Protein AF-A0A8S3F546-F1 (afdb_monomer_lite)

InterPro domains:
  IPR007720 Phosphatidylinositol N-acetylglucosaminyltransferase subunit Q/GPI1 [PF05024] (7-234)
  IPR007720 Phosphatidylinositol N-acetylglucosaminyltransferase subunit Q/GPI1 [PTHR21329] (8-235)

pLDDT: mean 90.0, std 9.32, range [35.59, 97.94]

Radius of gyration: 27.43 Å; chains: 1; bounding box: 65×47×76 Å

Foldseek 3Di:
DLQLVQLQVLQLVQLLVVLVVCVVPVVVLVVVLVVLLVVLVVVLVVVLVVLVCLQCANVNNPADNVVSVVVSVVLNVLSVVLNVVSNCCSVPPSNVLSVVLSVQSNSGDLSSLVSVLVVLCVNCVSLVVLLVVLVVVLVVLVVLLVQLVCVLVQWDQDVVPVRDTDRHDDDPVRNVVSVVVNVVSVRNNVSSVVSNVVSVVVVVVSVVVSVVSNVVSVVSSNPSVVVVVCVVVVPCPVVDD

Organism: NCBI:txid392030

Structure (mmCIF, N/CA/C/O backbone):
data_AF-A0A8S3F546-F1
#
_entry.id   AF-A0A8S3F546-F1
#
loop_
_atom_site.group_PDB
_atom_site.id
_atom_site.type_symbol
_atom_site.label_atom_id
_atom_site.label_alt_id
_atom_site.label_comp_id
_atom_site.label_asym_id
_atom_site.label_entity_id
_atom_site.label_seq_id
_atom_site.pdbx_PDB_ins_code
_atom_site.Cartn_x
_atom_site.Cartn_y
_atom_site.Cartn_z
_atom_site.occupancy
_atom_site.B_iso_or_equiv
_atom_site.auth_seq_id
_atom_site.auth_comp_id
_atom_site.auth_asym_id
_atom_site.auth_atom_id
_atom_site.pdbx_PDB_model_num
ATOM 1 N N . ARG A 1 1 ? -33.419 -18.331 11.789 1.00 55.59 1 ARG A N 1
ATOM 2 C CA . ARG A 1 1 ? -33.771 -16.959 12.251 1.00 55.59 1 ARG A CA 1
ATOM 3 C C . ARG A 1 1 ? -33.176 -16.649 13.629 1.00 55.59 1 ARG A C 1
ATOM 5 O O . ARG A 1 1 ? -32.585 -15.590 13.766 1.00 55.59 1 ARG A O 1
ATOM 12 N N . HIS A 1 2 ? -33.253 -17.567 14.602 1.00 56.66 2 HIS A N 1
ATOM 13 C CA . HIS A 1 2 ? -32.677 -17.385 15.947 1.00 56.66 2 HIS A CA 1
ATOM 14 C C . HIS A 1 2 ? -31.137 -17.311 15.981 1.00 56.66 2 HIS A C 1
ATOM 16 O O . HIS A 1 2 ? -30.604 -16.445 16.666 1.00 56.66 2 HIS A O 1
ATOM 22 N N . ALA A 1 3 ? -30.430 -18.107 15.166 1.00 59.81 3 ALA A N 1
ATOM 23 C CA . ALA A 1 3 ? -28.964 -18.040 15.057 1.00 59.81 3 ALA A CA 1
ATOM 24 C C . ALA A 1 3 ? -28.458 -16.633 14.660 1.00 59.81 3 ALA A C 1
ATOM 26 O O . ALA A 1 3 ? -27.603 -16.070 15.336 1.00 59.81 3 ALA A O 1
ATOM 27 N N . ASN A 1 4 ? -29.078 -15.998 13.653 1.00 72.00 4 ASN A N 1
ATOM 28 C CA . ASN A 1 4 ? -28.719 -14.638 13.212 1.00 72.00 4 ASN A CA 1
ATOM 29 C C . ASN A 1 4 ? -28.913 -13.567 14.298 1.00 72.00 4 ASN A C 1
ATOM 31 O O . ASN A 1 4 ? -28.156 -12.602 14.346 1.00 72.00 4 ASN A O 1
ATOM 35 N N . ILE A 1 5 ? -29.913 -13.732 15.171 1.00 75.88 5 ILE A N 1
ATOM 36 C CA . ILE A 1 5 ? -30.155 -12.814 16.295 1.00 75.88 5 ILE A CA 1
ATOM 37 C C . ILE A 1 5 ? -29.067 -12.996 17.360 1.00 75.88 5 ILE A C 1
ATOM 39 O O . ILE A 1 5 ? -28.572 -12.015 17.908 1.00 75.88 5 ILE A O 1
ATOM 43 N N . GLY A 1 6 ? -28.649 -14.240 17.602 1.00 78.19 6 GLY A N 1
ATOM 44 C CA . GLY A 1 6 ? -27.568 -14.574 18.524 1.00 78.19 6 GLY A CA 1
ATOM 45 C C . GLY A 1 6 ? -26.239 -13.902 18.184 1.00 78.19 6 GLY A C 1
ATOM 46 O O . GLY A 1 6 ? -25.632 -13.268 19.048 1.00 78.19 6 GLY A O 1
ATOM 47 N N . TYR A 1 7 ? -25.816 -13.981 16.919 1.00 82.50 7 TYR A N 1
ATOM 48 C CA . TYR A 1 7 ? -24.582 -13.336 16.454 1.00 82.50 7 TYR A CA 1
ATOM 49 C C . TYR A 1 7 ? -24.648 -11.809 16.560 1.00 82.50 7 TYR A C 1
ATOM 51 O O . TYR A 1 7 ? -23.682 -11.173 16.980 1.00 82.50 7 TYR A O 1
ATOM 59 N N . LEU A 1 8 ? -25.800 -11.215 16.227 1.00 84.12 8 LEU A N 1
ATOM 60 C CA . LEU A 1 8 ? -26.000 -9.771 16.338 1.00 84.12 8 LEU A CA 1
ATOM 61 C C . LEU A 1 8 ? -25.895 -9.302 17.797 1.00 84.12 8 LEU A C 1
ATOM 63 O O . LEU A 1 8 ? -25.206 -8.322 18.072 1.00 84.12 8 LEU A O 1
ATOM 67 N N . LEU A 1 9 ? -26.525 -10.022 18.730 1.00 84.62 9 LEU A N 1
ATOM 68 C CA . LEU A 1 9 ? -26.445 -9.719 20.160 1.00 84.62 9 LEU A CA 1
ATOM 69 C C . LEU A 1 9 ? -25.008 -9.823 20.675 1.00 84.62 9 LEU A C 1
ATOM 71 O O . LEU A 1 9 ? -24.543 -8.910 21.349 1.00 84.62 9 LEU A O 1
ATOM 75 N N . ALA A 1 10 ? -24.282 -10.885 20.319 1.00 86.44 10 ALA A N 1
ATOM 76 C CA . ALA A 1 10 ? -22.879 -11.030 20.696 1.00 86.44 10 ALA A CA 1
ATOM 77 C C . ALA A 1 10 ? -22.006 -9.886 20.154 1.00 86.44 10 ALA A C 1
ATOM 79 O O . ALA A 1 10 ? -21.218 -9.303 20.898 1.00 86.44 10 ALA A O 1
ATOM 80 N N . ASN A 1 11 ? -22.183 -9.520 18.882 1.00 90.56 11 ASN A N 1
ATOM 81 C CA . ASN A 1 11 ? -21.456 -8.426 18.239 1.00 90.56 11 ASN A CA 1
ATOM 82 C C . ASN A 1 11 ? -21.688 -7.075 18.945 1.00 90.56 11 ASN A C 1
ATOM 84 O O . ASN A 1 11 ? -20.741 -6.309 19.133 1.00 90.56 11 ASN A O 1
ATOM 88 N N . ILE A 1 12 ? -22.928 -6.800 19.364 1.00 91.88 12 ILE A N 1
ATOM 89 C CA . ILE A 1 12 ? -23.292 -5.586 20.110 1.00 91.88 12 ILE A CA 1
ATOM 90 C C . ILE A 1 12 ? -22.745 -5.635 21.542 1.00 91.88 12 ILE A C 1
ATOM 92 O O . ILE A 1 12 ? -22.182 -4.648 22.003 1.00 91.88 12 ILE A O 1
ATOM 96 N N . LEU A 1 13 ? -22.845 -6.771 22.241 1.00 90.88 13 LEU A N 1
ATOM 97 C CA . LEU A 1 13 ? -22.337 -6.920 23.612 1.00 90.88 13 LEU A CA 1
ATOM 98 C C . LEU A 1 13 ? -20.816 -6.733 23.687 1.00 90.88 13 LEU A C 1
ATOM 100 O O . LEU A 1 13 ? -20.328 -5.967 24.517 1.00 90.88 13 LEU A O 1
ATOM 104 N N . ILE A 1 14 ? -20.064 -7.388 22.794 1.00 91.75 14 ILE A N 1
ATOM 105 C CA . ILE A 1 14 ? -18.606 -7.213 22.685 1.00 91.75 14 ILE A CA 1
ATOM 106 C C . ILE A 1 14 ? -18.279 -5.761 22.317 1.00 91.75 14 ILE A C 1
ATOM 108 O O . ILE A 1 14 ? -17.356 -5.167 22.876 1.00 91.75 14 ILE A O 1
ATOM 112 N N . GLY A 1 15 ? -19.061 -5.175 21.410 1.00 94.31 15 GLY A N 1
ATOM 113 C CA . GLY A 1 15 ? -18.949 -3.773 21.031 1.00 94.31 15 GLY A CA 1
ATOM 114 C C . GLY A 1 15 ? -19.125 -2.815 22.214 1.00 94.31 15 GLY A C 1
ATOM 115 O O . GLY A 1 15 ? -18.287 -1.940 22.426 1.00 94.31 15 GLY A O 1
ATOM 116 N N . PHE A 1 16 ? -20.146 -3.023 23.046 1.00 95.12 16 PHE A N 1
ATOM 117 C CA . PHE A 1 16 ? -20.397 -2.222 24.245 1.00 95.12 16 PHE A CA 1
ATOM 118 C C . PHE A 1 16 ? -19.262 -2.349 25.270 1.00 95.12 16 PHE A C 1
ATOM 120 O O . PHE A 1 16 ? -18.797 -1.341 25.802 1.00 95.12 16 PHE A O 1
ATOM 127 N N . LEU A 1 17 ? -18.756 -3.568 25.501 1.00 94.31 17 LEU A N 1
ATOM 128 C CA . LEU A 1 17 ? -17.585 -3.796 26.356 1.00 94.31 17 LEU A CA 1
ATOM 129 C C . LEU A 1 17 ? -16.348 -3.049 25.832 1.00 94.31 17 LEU A C 1
ATOM 131 O O . LEU A 1 17 ? -15.666 -2.374 26.601 1.00 94.31 17 LEU A O 1
ATOM 135 N N . CYS A 1 18 ? -16.079 -3.121 24.526 1.00 94.50 18 CYS A N 1
ATOM 136 C CA . CYS A 1 18 ? -14.978 -2.395 23.892 1.00 94.50 18 CYS A CA 1
ATOM 137 C C . CYS A 1 18 ? -15.149 -0.875 24.036 1.00 94.50 18 CYS A C 1
ATOM 139 O O . CYS A 1 18 ? -14.218 -0.177 24.431 1.00 94.50 18 CYS A O 1
ATOM 141 N N . SER A 1 19 ? -16.358 -0.372 23.800 1.00 95.25 19 SER A N 1
ATOM 142 C CA . SER A 1 19 ? -16.707 1.039 23.958 1.00 95.25 19 SER A CA 1
ATOM 143 C C . SER A 1 19 ? -16.484 1.539 25.391 1.00 95.25 19 SER A C 1
ATOM 145 O O . SER A 1 19 ? -15.864 2.581 25.601 1.00 95.25 19 SER A O 1
ATOM 147 N N . PHE A 1 20 ? -16.888 0.755 26.396 1.00 94.38 20 PHE A N 1
ATOM 148 C CA . PHE A 1 20 ? -16.639 1.060 27.806 1.00 94.38 20 PHE A CA 1
ATOM 149 C C . PHE A 1 20 ? -15.138 1.144 28.130 1.00 94.38 20 PHE A C 1
ATOM 151 O O . PHE A 1 20 ? -14.702 2.048 28.846 1.00 94.38 20 PHE A O 1
ATOM 158 N N . ILE A 1 21 ? -14.327 0.241 27.566 1.00 93.69 21 ILE A N 1
ATOM 159 C CA . ILE A 1 21 ? -12.865 0.274 27.714 1.00 93.69 21 ILE A CA 1
ATOM 160 C C . ILE A 1 21 ? -12.275 1.534 27.067 1.00 93.69 21 ILE A C 1
ATOM 162 O O . ILE A 1 21 ? -11.424 2.179 27.682 1.00 93.69 21 ILE A O 1
ATOM 166 N N . LEU A 1 22 ? -12.726 1.905 25.863 1.00 93.56 22 LEU A N 1
ATOM 167 C CA . LEU A 1 22 ? -12.266 3.114 25.169 1.00 93.56 22 LEU A CA 1
ATOM 168 C C . LEU A 1 22 ? -12.639 4.391 25.935 1.00 93.56 22 LEU A C 1
ATOM 170 O O . LEU A 1 22 ? -11.818 5.300 26.040 1.00 93.56 22 LEU A O 1
ATOM 174 N N . TYR A 1 23 ? -13.844 4.441 26.512 1.00 92.50 23 TYR A N 1
ATOM 175 C CA . TYR A 1 23 ? -14.306 5.566 27.329 1.00 92.50 23 TYR A CA 1
ATOM 176 C C . TYR A 1 23 ? -13.476 5.738 28.599 1.00 92.50 23 TYR A C 1
ATOM 178 O O . TYR A 1 23 ? -13.074 6.850 28.933 1.00 92.50 23 TYR A O 1
ATOM 186 N N . ARG A 1 24 ? -13.178 4.633 29.294 1.00 93.81 24 ARG A N 1
ATOM 187 C CA . ARG A 1 24 ? -12.366 4.667 30.517 1.00 93.81 24 ARG A CA 1
ATOM 188 C C . ARG A 1 24 ? -10.934 5.136 30.252 1.00 93.81 24 ARG A C 1
ATOM 190 O O . ARG A 1 24 ? -10.321 5.722 31.135 1.00 93.81 24 ARG A O 1
ATOM 197 N N . ASN A 1 25 ? -10.416 4.881 29.054 1.00 92.31 25 ASN A N 1
ATOM 198 C CA . ASN A 1 25 ? -9.071 5.267 28.640 1.00 92.31 25 ASN A CA 1
ATOM 199 C C . ASN A 1 25 ? -9.132 6.365 27.573 1.00 92.31 25 ASN A C 1
ATOM 201 O O . ASN A 1 25 ? -8.584 6.204 26.485 1.00 92.31 25 ASN A O 1
ATOM 205 N N . PHE A 1 26 ? -9.832 7.468 27.851 1.00 86.19 26 PHE A N 1
ATOM 206 C CA . PHE A 1 26 ? -10.031 8.516 26.849 1.00 86.19 26 PHE A CA 1
ATOM 207 C C . PHE A 1 26 ? -8.710 9.088 26.317 1.00 86.19 26 PHE A C 1
ATOM 209 O O . PHE A 1 26 ? -8.628 9.366 25.131 1.00 86.19 26 PHE A O 1
ATOM 216 N N . ASP A 1 27 ? -7.656 9.169 27.132 1.00 90.38 27 ASP A N 1
ATOM 217 C CA . ASP A 1 27 ? -6.348 9.703 26.719 1.00 90.38 27 ASP A CA 1
ATOM 218 C C . ASP A 1 27 ? -5.511 8.732 25.861 1.00 90.38 27 ASP A C 1
ATOM 220 O O . ASP A 1 27 ? -4.445 9.094 25.359 1.00 90.38 27 ASP A O 1
ATOM 224 N N . LEU A 1 28 ? -5.998 7.505 25.624 1.00 92.00 28 LEU A N 1
ATOM 225 C CA . LEU A 1 28 ? -5.290 6.481 24.847 1.00 92.00 28 LEU A CA 1
ATOM 226 C C . LEU A 1 28 ? -5.008 6.920 23.402 1.00 92.00 28 LEU A C 1
ATOM 228 O O . LEU A 1 28 ? -4.033 6.458 22.810 1.00 92.00 28 LEU A O 1
ATOM 232 N N . TYR A 1 29 ? -5.806 7.833 22.831 1.00 92.75 29 TYR A N 1
ATOM 233 C CA . TYR A 1 29 ? -5.554 8.332 21.475 1.00 92.75 29 TYR A CA 1
ATOM 234 C C . TYR A 1 29 ? -4.187 9.018 21.352 1.00 92.75 29 TYR A C 1
ATOM 236 O O . TYR A 1 29 ? -3.584 8.922 20.293 1.00 92.75 29 TYR A O 1
ATOM 244 N N . GLN A 1 30 ? -3.672 9.666 22.406 1.00 93.88 30 GLN A N 1
ATOM 245 C CA . GLN A 1 30 ? -2.355 10.316 22.363 1.00 93.88 30 GLN A CA 1
ATOM 246 C C . GLN A 1 30 ? -1.235 9.281 22.258 1.00 93.88 30 GLN A C 1
ATOM 248 O O . GLN A 1 30 ? -0.331 9.422 21.437 1.00 93.88 30 GLN A O 1
ATOM 253 N N . LEU A 1 31 ? -1.336 8.206 23.048 1.00 94.25 31 LEU A N 1
ATOM 254 C CA . LEU A 1 31 ? -0.408 7.079 22.986 1.00 94.25 31 LEU A CA 1
ATOM 255 C C . LEU A 1 31 ? -0.451 6.422 21.600 1.00 94.25 31 LEU A C 1
ATOM 257 O O . LEU A 1 31 ? 0.594 6.189 21.003 1.00 94.25 31 LEU A O 1
ATOM 261 N N . ILE A 1 32 ? -1.655 6.172 21.075 1.00 93.31 32 ILE A N 1
ATOM 262 C CA . ILE A 1 32 ? -1.851 5.580 19.746 1.00 93.31 32 ILE A CA 1
ATOM 263 C C . ILE A 1 32 ? -1.271 6.485 18.656 1.00 93.31 32 ILE A C 1
ATOM 265 O O . ILE A 1 32 ? -0.577 5.986 17.777 1.00 93.31 32 ILE A O 1
ATOM 269 N N . SER A 1 33 ? -1.515 7.797 18.703 1.00 94.88 33 SER A N 1
ATOM 270 C CA . SER A 1 33 ? -0.943 8.742 17.739 1.00 94.88 33 SER A CA 1
ATOM 271 C C . SER A 1 33 ? 0.583 8.696 17.745 1.00 94.88 33 SER A C 1
ATOM 273 O O . SER A 1 33 ? 1.185 8.574 16.682 1.00 94.88 33 SER A O 1
ATOM 275 N N . ASN A 1 34 ? 1.205 8.738 18.926 1.00 94.94 34 ASN A N 1
ATOM 276 C CA . ASN A 1 34 ? 2.662 8.682 19.054 1.00 94.94 34 ASN A CA 1
ATOM 277 C C . ASN A 1 34 ? 3.224 7.355 18.537 1.00 94.94 34 ASN A C 1
ATOM 279 O O . ASN A 1 34 ? 4.206 7.351 17.799 1.00 94.94 34 ASN A O 1
ATOM 283 N N . GLU A 1 35 ? 2.575 6.239 18.868 1.00 95.38 35 GLU A N 1
ATOM 284 C CA . GLU A 1 35 ? 2.986 4.923 18.384 1.00 95.38 35 GLU A CA 1
ATOM 285 C C . GLU A 1 35 ? 2.872 4.833 16.859 1.00 95.38 35 GLU A C 1
ATOM 287 O O . GLU A 1 35 ? 3.800 4.375 16.200 1.00 95.38 35 GLU A O 1
ATOM 292 N N . ILE A 1 36 ? 1.780 5.331 16.265 1.00 95.12 36 ILE A N 1
ATOM 293 C CA . ILE A 1 36 ? 1.637 5.367 14.805 1.00 95.12 36 ILE A CA 1
ATOM 294 C C . ILE A 1 36 ? 2.764 6.198 14.184 1.00 95.12 36 ILE A C 1
ATOM 296 O O . ILE A 1 36 ? 3.372 5.731 13.226 1.00 95.12 36 ILE A O 1
ATOM 300 N N . LEU A 1 37 ? 3.086 7.378 14.726 1.00 95.00 37 LEU A N 1
ATOM 301 C CA . LEU A 1 37 ? 4.184 8.205 14.211 1.00 95.00 37 LEU A CA 1
ATOM 302 C C . LEU A 1 37 ? 5.518 7.447 14.241 1.00 95.00 37 LEU A C 1
ATOM 304 O O . LEU A 1 37 ? 6.156 7.310 13.196 1.00 95.00 37 LEU A O 1
ATOM 308 N N . ILE A 1 38 ? 5.877 6.849 15.380 1.00 95.75 38 ILE A N 1
ATOM 309 C CA . ILE A 1 38 ? 7.107 6.053 15.531 1.00 95.75 38 ILE A CA 1
ATOM 310 C C . ILE A 1 38 ? 7.143 4.903 14.516 1.00 95.75 38 ILE A C 1
ATOM 312 O O . ILE A 1 38 ? 8.140 4.700 13.820 1.00 95.75 38 ILE A O 1
ATOM 316 N N . GLN A 1 39 ? 6.045 4.157 14.372 1.00 93.81 39 GLN A N 1
ATOM 317 C CA . GLN A 1 39 ? 5.978 3.055 13.412 1.00 93.81 39 GLN A CA 1
ATOM 318 C C . GLN A 1 39 ? 6.083 3.541 11.963 1.00 93.81 39 GLN A C 1
ATOM 320 O O . GLN A 1 39 ? 6.680 2.866 11.123 1.00 93.81 39 GLN A O 1
ATOM 325 N N . THR A 1 40 ? 5.550 4.722 11.650 1.00 92.62 40 THR A N 1
ATOM 326 C CA . THR A 1 40 ? 5.652 5.299 10.305 1.00 92.62 40 THR A CA 1
ATOM 327 C C . THR A 1 40 ? 7.058 5.801 9.981 1.00 92.62 40 THR A C 1
ATOM 329 O O . THR A 1 40 ? 7.509 5.642 8.843 1.00 92.62 40 THR A O 1
ATOM 332 N N . GLU A 1 41 ? 7.794 6.319 10.964 1.00 93.88 41 GLU A N 1
ATOM 333 C CA . GLU A 1 41 ? 9.214 6.661 10.827 1.00 93.88 41 GLU A CA 1
ATOM 334 C C . GLU A 1 41 ? 10.071 5.404 10.630 1.00 93.88 41 GLU A C 1
ATOM 336 O O . GLU A 1 41 ? 10.899 5.344 9.714 1.00 93.88 41 GLU A O 1
ATOM 341 N N . ASN A 1 42 ? 9.817 4.354 11.414 1.00 95.19 42 ASN A N 1
ATOM 342 C CA . ASN A 1 42 ? 10.485 3.058 11.272 1.00 95.19 42 ASN A CA 1
ATOM 343 C C . ASN A 1 42 ? 10.222 2.433 9.894 1.00 95.19 42 ASN A C 1
ATOM 345 O O . ASN A 1 42 ? 11.143 1.974 9.221 1.00 95.19 42 ASN A O 1
ATOM 349 N N . LEU A 1 43 ? 8.973 2.461 9.424 1.00 93.31 43 LEU A N 1
ATOM 350 C CA . LEU A 1 43 ? 8.627 1.994 8.082 1.00 93.31 43 LEU A CA 1
ATOM 351 C C . LEU A 1 43 ? 9.343 2.822 7.007 1.00 93.31 43 LEU A C 1
ATOM 353 O O . LEU A 1 43 ? 9.890 2.272 6.054 1.00 93.31 43 LEU A O 1
ATOM 357 N N . THR A 1 44 ? 9.373 4.144 7.169 1.00 94.56 44 THR A N 1
ATOM 358 C CA . THR A 1 44 ? 10.031 5.064 6.236 1.00 94.56 44 THR A CA 1
ATOM 359 C C . THR A 1 44 ? 11.529 4.791 6.128 1.00 94.56 44 THR A C 1
ATOM 361 O O . THR A 1 44 ? 12.069 4.730 5.022 1.00 94.56 44 THR A O 1
ATOM 364 N N . THR A 1 45 ? 12.212 4.609 7.257 1.00 96.38 45 THR A N 1
ATOM 365 C CA . THR A 1 45 ? 13.646 4.287 7.290 1.00 96.38 45 THR A CA 1
ATOM 366 C C . THR A 1 45 ? 13.929 2.912 6.687 1.00 96.38 45 THR A C 1
ATOM 368 O O . THR A 1 45 ? 14.863 2.774 5.898 1.00 96.38 45 THR A O 1
ATOM 371 N N . TRP A 1 46 ? 13.079 1.921 6.957 1.00 96.06 46 TRP A N 1
ATOM 372 C CA . TRP A 1 46 ? 13.191 0.589 6.367 1.00 96.06 46 TRP A CA 1
ATOM 373 C C . TRP A 1 46 ? 12.985 0.582 4.844 1.00 96.06 46 TRP A C 1
ATOM 375 O O . TRP A 1 46 ? 13.749 -0.044 4.114 1.00 96.06 46 TRP A O 1
ATOM 385 N N . ILE A 1 47 ? 12.002 1.320 4.318 1.00 95.56 47 ILE A N 1
ATOM 386 C CA . ILE A 1 47 ? 11.817 1.428 2.860 1.00 95.56 47 ILE A CA 1
ATOM 387 C C . ILE A 1 47 ? 13.015 2.141 2.222 1.00 95.56 47 ILE A C 1
ATOM 389 O O . ILE A 1 47 ? 13.462 1.741 1.145 1.00 95.56 47 ILE A O 1
ATOM 393 N N . LYS A 1 48 ? 13.559 3.179 2.873 1.00 96.19 48 LYS A N 1
ATOM 394 C CA . LYS A 1 48 ? 14.758 3.868 2.379 1.00 96.19 48 LYS A CA 1
ATOM 395 C C . LYS A 1 48 ? 15.950 2.918 2.279 1.00 96.19 48 LYS A C 1
ATOM 397 O O . LYS A 1 48 ? 16.572 2.877 1.222 1.00 96.19 48 LYS A O 1
ATOM 402 N N . SER A 1 49 ? 16.201 2.102 3.303 1.00 96.25 49 SER A N 1
ATOM 403 C CA . SER A 1 49 ? 17.311 1.141 3.278 1.00 96.25 49 SER A CA 1
ATOM 404 C C . SER A 1 49 ? 17.136 0.061 2.205 1.00 96.25 49 SER A C 1
ATOM 406 O O . SER A 1 49 ? 18.111 -0.356 1.586 1.00 96.25 49 SER A O 1
ATOM 408 N N . ILE A 1 50 ? 15.899 -0.346 1.899 1.00 95.31 50 ILE A N 1
ATOM 409 C CA . ILE A 1 50 ? 15.613 -1.234 0.761 1.00 95.31 50 ILE A CA 1
ATOM 410 C C . ILE A 1 50 ? 15.962 -0.568 -0.571 1.00 9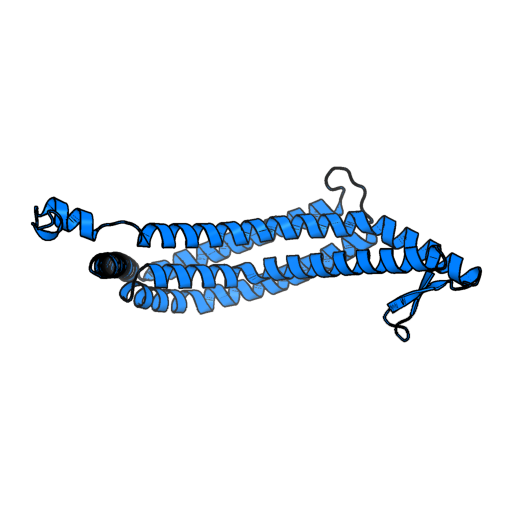5.31 50 ILE A C 1
ATOM 412 O O . ILE A 1 50 ? 16.534 -1.212 -1.450 1.00 95.31 50 ILE A O 1
ATOM 416 N N . ILE A 1 51 ? 15.615 0.707 -0.746 1.00 95.06 51 ILE A N 1
ATOM 417 C CA . ILE A 1 51 ? 15.939 1.450 -1.970 1.00 95.06 51 ILE A CA 1
ATOM 418 C C . ILE A 1 51 ? 17.457 1.613 -2.105 1.00 95.06 51 ILE A C 1
ATOM 420 O O . ILE A 1 51 ? 17.985 1.400 -3.192 1.00 95.06 51 ILE A O 1
ATOM 424 N N . GLU A 1 52 ? 18.166 1.916 -1.019 1.00 94.00 52 GLU A N 1
ATOM 425 C CA . GLU A 1 52 ? 19.635 1.966 -0.993 1.00 94.00 52 GLU A CA 1
ATOM 426 C C . GLU A 1 52 ? 20.250 0.596 -1.320 1.00 94.00 52 GLU A C 1
ATOM 428 O O . GLU A 1 52 ? 21.171 0.495 -2.129 1.00 94.00 52 GLU A O 1
ATOM 433 N N . TRP A 1 53 ? 19.689 -0.491 -0.785 1.00 93.69 53 TRP A N 1
ATOM 434 C CA . TRP A 1 53 ? 20.099 -1.851 -1.138 1.00 93.69 53 TRP A CA 1
ATOM 435 C C . TRP A 1 53 ? 19.903 -2.153 -2.634 1.00 93.69 53 TRP A C 1
ATOM 437 O O . TRP A 1 53 ? 20.770 -2.777 -3.253 1.00 93.69 53 TRP A O 1
ATOM 447 N N . LEU A 1 54 ? 18.814 -1.663 -3.241 1.00 91.69 54 LEU A N 1
ATOM 448 C CA . LEU A 1 54 ? 18.581 -1.755 -4.686 1.00 91.69 54 LEU A CA 1
ATOM 449 C C . LEU A 1 54 ? 19.587 -0.928 -5.506 1.00 91.69 54 LEU A C 1
ATOM 451 O O . LEU A 1 54 ? 19.893 -1.326 -6.628 1.00 91.69 54 LEU A O 1
ATOM 455 N N . MET A 1 55 ? 20.125 0.174 -4.965 1.00 89.69 55 MET A N 1
ATOM 456 C CA . MET A 1 55 ? 21.129 1.018 -5.636 1.00 89.69 55 MET A CA 1
ATOM 457 C C . MET A 1 55 ? 22.465 0.323 -5.879 1.00 89.69 55 MET A C 1
ATOM 459 O O . MET A 1 55 ? 23.092 0.526 -6.920 1.00 89.69 55 MET A O 1
ATOM 463 N N . HIS A 1 56 ? 22.891 -0.525 -4.951 1.00 84.75 56 HIS A N 1
ATOM 464 C CA . HIS A 1 56 ? 24.207 -1.142 -5.015 1.00 84.75 56 HIS A CA 1
ATOM 465 C C . HIS A 1 56 ? 24.226 -2.392 -5.912 1.00 84.75 56 HIS A C 1
ATOM 467 O O . HIS A 1 56 ? 24.465 -2.304 -7.118 1.00 84.75 56 HIS A O 1
ATOM 473 N N . ALA A 1 57 ? 24.008 -3.573 -5.335 1.00 80.25 57 ALA A N 1
ATOM 474 C CA . ALA A 1 57 ? 24.061 -4.850 -6.046 1.00 80.25 57 ALA A CA 1
ATOM 475 C C . ALA A 1 57 ? 23.114 -5.866 -5.384 1.00 80.25 57 ALA A C 1
ATOM 477 O O . ALA A 1 57 ? 23.567 -6.787 -4.692 1.00 80.25 57 ALA A O 1
ATOM 478 N N . PRO A 1 58 ? 21.790 -5.701 -5.543 1.00 80.62 58 PRO A N 1
ATOM 479 C CA . PRO A 1 58 ? 20.827 -6.578 -4.896 1.00 80.62 58 PRO A CA 1
ATOM 480 C C . PRO A 1 58 ? 20.995 -8.015 -5.404 1.00 80.62 58 PRO A C 1
ATOM 482 O O . PRO A 1 58 ? 21.032 -8.261 -6.609 1.00 80.62 58 PRO A O 1
ATOM 485 N N . ALA A 1 59 ? 21.141 -8.967 -4.477 1.00 75.50 59 ALA A N 1
ATOM 486 C CA . ALA A 1 59 ? 21.397 -10.383 -4.773 1.00 75.50 59 ALA A CA 1
ATOM 487 C C . ALA A 1 59 ? 22.603 -10.636 -5.715 1.00 75.50 59 ALA A C 1
ATOM 489 O O . ALA A 1 59 ? 22.628 -11.627 -6.441 1.00 75.50 59 ALA A O 1
ATOM 490 N N . GLY A 1 60 ? 23.595 -9.734 -5.730 1.00 75.94 60 GLY A N 1
ATOM 491 C CA . GLY A 1 60 ? 24.773 -9.829 -6.602 1.00 75.94 60 GLY A CA 1
ATOM 492 C C . GLY A 1 60 ? 24.533 -9.409 -8.058 1.00 75.94 60 GLY A C 1
ATOM 493 O O . GLY A 1 60 ? 25.447 -9.500 -8.878 1.00 75.94 60 GLY A O 1
ATOM 494 N N . LEU A 1 61 ? 23.335 -8.920 -8.400 1.00 76.31 61 LEU A N 1
ATOM 495 C CA . LEU A 1 61 ? 23.028 -8.407 -9.734 1.00 76.31 61 LEU A CA 1
ATOM 496 C C . LEU A 1 61 ? 23.570 -6.984 -9.888 1.00 76.31 61 LEU A C 1
ATOM 498 O O . LEU A 1 61 ? 23.158 -6.065 -9.180 1.00 76.31 61 LEU A O 1
ATOM 502 N N . LYS A 1 62 ? 24.465 -6.778 -10.859 1.00 79.00 62 LYS A N 1
ATOM 503 C CA . LYS A 1 62 ? 24.937 -5.439 -11.228 1.00 79.00 62 LYS A CA 1
ATOM 504 C C . LYS A 1 62 ? 23.865 -4.734 -12.054 1.00 79.00 62 LYS A C 1
ATOM 506 O O . LYS A 1 62 ? 23.763 -4.934 -13.263 1.00 79.00 62 LYS A O 1
ATOM 511 N N . LEU A 1 63 ? 23.053 -3.927 -11.382 1.00 84.25 63 LEU A N 1
ATOM 512 C CA . LEU A 1 63 ? 21.987 -3.161 -12.014 1.00 84.25 63 LEU A CA 1
ATOM 513 C C . LEU A 1 63 ? 22.525 -1.943 -12.778 1.00 84.25 63 LEU A C 1
ATOM 515 O O . LEU A 1 63 ? 23.620 -1.438 -12.512 1.00 84.25 63 LEU A O 1
ATOM 519 N N . ASN A 1 64 ? 21.728 -1.451 -13.729 1.00 90.62 64 ASN A N 1
ATOM 520 C CA . ASN A 1 64 ? 22.031 -0.217 -14.449 1.00 90.62 64 ASN A CA 1
ATOM 521 C C . ASN A 1 64 ? 21.985 0.997 -13.503 1.00 90.62 64 ASN A C 1
ATOM 523 O O . ASN A 1 64 ? 20.906 1.416 -13.091 1.00 90.62 64 ASN A O 1
ATOM 527 N N . GLN A 1 65 ? 23.155 1.562 -13.198 1.00 90.06 65 GLN A N 1
ATOM 528 C CA . GLN A 1 65 ? 23.311 2.628 -12.202 1.00 90.06 65 GLN A CA 1
ATOM 529 C C . GLN A 1 65 ? 22.519 3.908 -12.537 1.00 90.06 65 GLN A C 1
ATOM 531 O O . GLN A 1 65 ? 21.739 4.333 -11.690 1.00 90.06 65 GLN A O 1
ATOM 536 N N . PRO A 1 66 ? 22.575 4.472 -13.767 1.00 92.44 66 PRO A N 1
ATOM 537 C CA . PRO A 1 66 ? 21.810 5.683 -14.085 1.00 92.44 66 PRO A CA 1
ATOM 538 C C . PRO A 1 66 ? 20.300 5.548 -13.853 1.00 92.44 66 PRO A C 1
ATOM 540 O O . PRO A 1 66 ? 19.663 6.462 -13.323 1.00 92.44 66 PRO A O 1
ATOM 543 N N . LEU A 1 67 ? 19.718 4.408 -14.243 1.00 92.31 67 LEU A N 1
ATOM 544 C CA . LEU A 1 67 ? 18.296 4.142 -14.037 1.00 92.31 67 LEU A CA 1
ATOM 545 C C . LEU A 1 67 ? 17.967 3.980 -12.553 1.00 92.31 67 LEU A C 1
ATOM 547 O O . LEU A 1 67 ? 16.962 4.508 -12.082 1.00 92.31 67 LEU A O 1
ATOM 551 N N . VAL A 1 68 ? 18.790 3.230 -11.828 1.00 93.00 68 VAL A N 1
ATOM 552 C CA . VAL A 1 68 ? 18.543 2.943 -10.418 1.00 93.00 68 VAL A CA 1
ATOM 553 C C . VAL A 1 68 ? 18.675 4.209 -9.565 1.00 93.00 68 VAL A C 1
ATOM 555 O O . VAL A 1 68 ? 17.803 4.462 -8.739 1.00 93.00 68 VAL A O 1
ATOM 558 N N . ASP A 1 69 ? 19.645 5.079 -9.849 1.00 94.00 69 ASP A N 1
ATOM 559 C CA . ASP A 1 69 ? 19.765 6.396 -9.211 1.00 94.00 69 ASP A CA 1
ATOM 560 C C . ASP A 1 69 ? 18.543 7.283 -9.477 1.00 94.00 69 ASP A C 1
ATOM 562 O O . ASP A 1 69 ? 18.057 7.995 -8.592 1.00 94.00 69 ASP A O 1
ATOM 566 N N . PHE A 1 70 ? 18.027 7.260 -10.710 1.00 94.94 70 PHE A N 1
ATOM 567 C CA . PHE A 1 70 ? 16.808 7.982 -11.064 1.00 94.94 70 PHE A CA 1
ATOM 568 C C . PHE A 1 70 ? 15.597 7.460 -10.281 1.00 94.94 70 PHE A C 1
ATOM 570 O O . PHE A 1 70 ? 14.862 8.257 -9.692 1.00 94.94 70 PHE A O 1
ATOM 577 N N . LEU A 1 71 ? 15.409 6.138 -10.231 1.00 95.25 71 LEU A N 1
ATOM 578 C CA . LEU A 1 71 ? 14.322 5.513 -9.478 1.00 95.25 71 LEU A CA 1
ATOM 579 C C . LEU A 1 71 ? 14.444 5.793 -7.980 1.00 95.25 71 LEU A C 1
ATOM 581 O O . LEU A 1 71 ? 13.448 6.138 -7.350 1.00 95.25 71 LEU A O 1
ATOM 585 N N . ALA A 1 72 ? 15.645 5.709 -7.411 1.00 95.69 72 ALA A N 1
ATOM 586 C CA . ALA A 1 72 ? 15.880 6.004 -6.005 1.00 95.69 72 ALA A CA 1
ATOM 587 C C . ALA A 1 72 ? 15.471 7.439 -5.652 1.00 95.69 72 ALA A C 1
ATOM 589 O O . ALA A 1 72 ? 14.660 7.635 -4.749 1.00 95.69 72 ALA A O 1
ATOM 590 N N . ARG A 1 73 ? 15.923 8.440 -6.424 1.00 96.88 73 ARG A N 1
ATOM 591 C CA . ARG A 1 73 ? 15.497 9.842 -6.244 1.00 96.88 73 ARG A CA 1
ATOM 592 C C . ARG A 1 73 ? 13.981 10.001 -6.338 1.00 96.88 73 ARG A C 1
ATOM 594 O O . ARG A 1 73 ? 13.389 10.698 -5.515 1.00 96.88 73 ARG A O 1
ATOM 601 N N . PHE A 1 74 ? 13.352 9.336 -7.308 1.00 95.94 74 PHE A N 1
ATOM 602 C CA . PHE A 1 74 ? 11.900 9.345 -7.470 1.00 95.94 74 PHE A CA 1
ATOM 603 C C . PHE A 1 74 ? 11.186 8.805 -6.221 1.00 95.94 74 PHE A C 1
ATOM 605 O O . PHE A 1 74 ? 10.306 9.482 -5.687 1.00 95.94 74 PHE A O 1
ATOM 612 N N . TYR A 1 75 ? 11.571 7.630 -5.715 1.00 96.56 75 TYR A N 1
ATOM 613 C CA . TYR A 1 75 ? 10.932 7.044 -4.534 1.00 96.56 75 TYR A CA 1
ATOM 614 C C . TYR A 1 75 ? 11.246 7.825 -3.255 1.00 96.56 75 TYR A C 1
ATOM 616 O O . TYR A 1 75 ? 10.331 8.068 -2.473 1.00 96.56 75 TYR A O 1
ATOM 624 N N . PHE A 1 76 ? 12.480 8.296 -3.055 1.00 97.25 76 PHE A N 1
ATOM 625 C CA . PHE A 1 76 ? 12.832 9.119 -1.893 1.00 97.25 76 PHE A CA 1
ATOM 626 C C . PHE A 1 76 ? 12.014 10.405 -1.818 1.00 97.25 76 PHE A C 1
ATOM 628 O O . PHE A 1 76 ? 11.539 10.761 -0.740 1.00 97.25 76 PHE A O 1
ATOM 635 N N . TYR A 1 77 ? 11.788 11.067 -2.953 1.00 96.62 77 TYR A N 1
ATOM 636 C CA . TYR A 1 77 ? 10.933 12.248 -2.998 1.00 96.62 77 TYR A CA 1
ATOM 637 C C . TYR A 1 77 ? 9.488 11.929 -2.584 1.00 96.62 77 TYR A C 1
ATOM 639 O O . TYR A 1 77 ? 8.891 12.656 -1.793 1.00 96.62 77 TYR A O 1
ATOM 647 N N . HIS A 1 78 ? 8.933 10.806 -3.044 1.00 95.44 78 HIS A N 1
ATOM 648 C CA . HIS A 1 78 ? 7.584 10.403 -2.641 1.00 95.44 78 HIS A CA 1
ATOM 649 C C . HIS A 1 78 ? 7.501 9.986 -1.170 1.00 95.44 78 HIS A C 1
ATOM 651 O O . HIS A 1 78 ? 6.501 10.275 -0.520 1.00 95.44 78 HIS A O 1
ATOM 657 N N . ILE A 1 79 ? 8.538 9.337 -0.635 1.00 96.44 79 ILE A N 1
ATOM 658 C CA . ILE A 1 79 ? 8.637 9.018 0.794 1.00 96.44 79 ILE A CA 1
ATOM 659 C C . ILE A 1 79 ? 8.640 10.305 1.625 1.00 96.44 79 ILE A C 1
ATOM 661 O O . ILE A 1 79 ? 7.942 10.376 2.631 1.00 96.44 79 ILE A O 1
ATOM 665 N N . TYR A 1 80 ? 9.376 11.332 1.194 1.00 95.19 80 TYR A N 1
ATOM 666 C CA . TYR A 1 80 ? 9.387 12.637 1.858 1.00 95.19 80 TYR A CA 1
ATOM 667 C C . TYR A 1 80 ? 7.993 13.281 1.887 1.00 95.19 80 TYR A C 1
ATOM 669 O O . TYR A 1 80 ? 7.514 13.652 2.958 1.00 95.19 80 TYR A O 1
ATOM 677 N N . LEU A 1 81 ? 7.308 13.343 0.738 1.00 94.50 81 LEU A N 1
ATOM 678 C CA . LEU A 1 81 ? 5.937 13.864 0.664 1.00 94.50 81 LEU A CA 1
ATOM 679 C C . LEU A 1 81 ? 4.976 13.078 1.563 1.00 94.50 81 LEU A C 1
ATOM 681 O O . LEU A 1 81 ? 4.130 13.654 2.245 1.00 94.50 81 LEU A O 1
ATOM 685 N N . TRP A 1 82 ? 5.114 11.755 1.563 1.00 93.94 82 TRP A N 1
ATOM 686 C CA . TRP A 1 82 ? 4.262 10.876 2.341 1.00 93.94 82 TRP A CA 1
ATOM 687 C C . TRP A 1 82 ? 4.472 11.013 3.852 1.00 93.94 82 TRP A C 1
ATOM 689 O O . TRP A 1 82 ? 3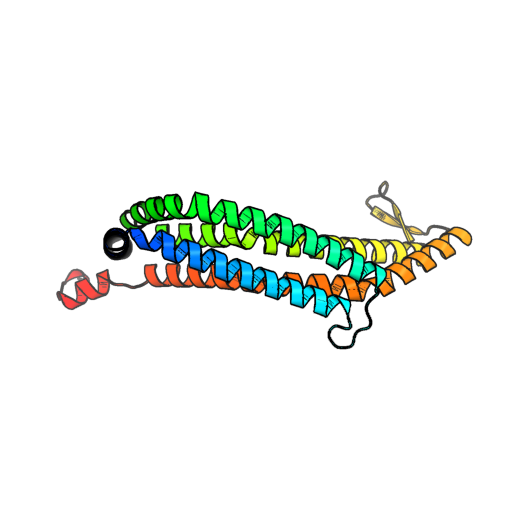.497 11.024 4.599 1.00 93.94 82 TRP A O 1
ATOM 699 N N . SER A 1 83 ? 5.720 11.164 4.295 1.00 93.50 83 SER A N 1
ATOM 700 C CA . SER A 1 83 ? 6.050 11.408 5.702 1.00 93.50 83 SER A CA 1
ATOM 701 C C . SER A 1 83 ? 5.325 12.649 6.228 1.00 93.50 83 SER A C 1
ATOM 703 O O . SER A 1 83 ? 4.690 12.583 7.275 1.00 93.50 83 SER A O 1
ATOM 705 N N . GLY A 1 84 ? 5.341 13.750 5.465 1.00 92.81 84 GLY A N 1
ATOM 706 C CA . GLY A 1 84 ? 4.618 14.970 5.837 1.00 92.81 84 GLY A CA 1
ATOM 707 C C . GLY A 1 84 ? 3.096 14.792 5.834 1.00 92.81 84 GLY A C 1
ATOM 708 O O . GLY A 1 84 ? 2.410 15.276 6.730 1.00 92.81 84 GLY A O 1
ATOM 709 N N . TYR A 1 85 ? 2.550 14.051 4.863 1.00 92.69 85 TYR A N 1
ATOM 710 C CA . TYR A 1 85 ? 1.122 13.715 4.853 1.00 92.69 85 TYR A CA 1
ATOM 711 C C . TYR A 1 85 ? 0.707 12.913 6.093 1.00 92.69 85 TYR A C 1
ATOM 713 O O . TYR A 1 85 ? -0.325 13.213 6.693 1.00 92.69 85 TYR A O 1
ATOM 721 N N . LEU A 1 86 ? 1.487 11.898 6.475 1.00 93.75 86 LEU A N 1
ATOM 722 C CA . LEU A 1 86 ? 1.178 11.053 7.624 1.00 93.75 86 LEU A CA 1
ATOM 723 C C . LEU A 1 86 ? 1.224 11.816 8.935 1.00 93.75 86 LEU A C 1
ATOM 725 O O . LEU A 1 86 ? 0.345 11.612 9.763 1.00 93.75 86 LEU A O 1
ATOM 729 N N . GLU A 1 87 ? 2.200 12.701 9.109 1.00 93.06 87 GLU A N 1
ATOM 730 C CA . GLU A 1 87 ? 2.283 13.546 10.296 1.00 93.06 87 GLU A CA 1
ATOM 731 C C . GLU A 1 87 ? 0.994 14.365 10.467 1.00 93.06 87 GLU A C 1
ATOM 733 O O . GLU A 1 87 ? 0.329 14.291 11.503 1.00 93.06 87 GLU A O 1
ATOM 738 N N . VAL A 1 88 ? 0.563 15.049 9.400 1.00 93.81 88 VAL A N 1
ATOM 739 C CA . VAL A 1 88 ? -0.682 15.832 9.398 1.00 93.81 88 VAL A CA 1
ATOM 740 C C . VAL A 1 88 ? -1.902 14.941 9.632 1.00 93.81 88 VAL A C 1
ATOM 742 O O . VAL A 1 88 ? -2.778 15.292 10.428 1.00 93.81 88 VAL A O 1
ATOM 745 N N . LEU A 1 89 ? -1.971 13.787 8.962 1.00 93.94 89 LEU A N 1
ATOM 746 C CA . LEU A 1 89 ? -3.077 12.847 9.104 1.00 93.94 89 LEU A CA 1
ATOM 747 C C . LEU A 1 89 ? -3.172 12.308 10.529 1.00 93.94 89 LEU A C 1
ATOM 749 O O . LEU A 1 89 ? -4.262 12.279 11.087 1.00 93.94 89 LEU A O 1
ATOM 753 N N . VAL A 1 90 ? -2.067 11.890 11.137 1.00 94.81 90 VAL A N 1
ATOM 754 C CA . VAL A 1 90 ? -2.078 11.270 12.464 1.00 94.81 90 VAL A CA 1
ATOM 755 C C . VAL A 1 90 ? -2.445 12.294 13.529 1.00 94.81 90 VAL A C 1
ATOM 757 O O . VAL A 1 90 ? -3.381 12.063 14.294 1.00 94.81 90 VAL A O 1
ATOM 760 N N . VAL A 1 91 ? -1.783 13.454 13.530 1.00 93.19 91 VAL A N 1
ATOM 761 C CA . VAL A 1 91 ? -2.031 14.514 14.519 1.00 93.19 91 VAL A CA 1
ATOM 762 C C . VAL A 1 91 ? -3.463 15.042 14.415 1.00 93.19 91 VAL A C 1
ATOM 764 O O . VAL A 1 91 ? -4.113 15.274 15.435 1.00 93.19 91 VAL A O 1
ATOM 767 N N . THR A 1 92 ? -3.984 15.189 13.194 1.00 92.62 92 THR A N 1
ATOM 768 C CA . THR A 1 92 ? -5.307 15.787 12.981 1.00 92.62 92 THR A CA 1
ATOM 769 C C . THR A 1 92 ? -6.433 14.764 13.069 1.00 92.62 92 THR A C 1
ATOM 771 O O . THR A 1 92 ? -7.446 15.043 13.698 1.00 92.62 92 THR A O 1
ATOM 774 N N . VAL A 1 93 ? -6.307 13.593 12.438 1.00 93.94 93 VAL A N 1
ATOM 775 C CA . VAL A 1 93 ? -7.428 12.660 12.214 1.00 93.94 93 VAL A CA 1
ATOM 776 C C . VAL A 1 93 ? -7.599 11.665 13.358 1.00 93.94 93 VAL A C 1
ATOM 778 O O . VAL A 1 93 ? -8.741 11.376 13.715 1.00 93.94 93 VAL A O 1
ATOM 781 N N . VAL A 1 94 ? -6.519 11.161 13.970 1.00 94.88 94 VAL A N 1
ATOM 782 C CA . VAL A 1 94 ? -6.608 10.115 15.014 1.00 94.88 94 VAL A CA 1
ATOM 783 C C . VAL A 1 94 ? -7.497 10.518 16.200 1.00 94.88 94 VAL A C 1
ATOM 785 O O . VAL A 1 94 ? -8.331 9.696 16.588 1.00 94.88 94 VAL A O 1
ATOM 788 N N . PRO A 1 95 ? -7.442 11.754 16.742 1.00 93.31 95 PRO A N 1
ATOM 789 C CA . PRO A 1 95 ? -8.320 12.149 17.847 1.00 93.31 95 PRO A CA 1
ATOM 790 C C . PRO A 1 95 ? -9.814 12.082 17.491 1.00 93.31 95 PRO A C 1
ATOM 792 O O . PRO A 1 95 ? -10.637 11.661 18.307 1.00 93.31 95 PRO A O 1
ATOM 795 N N . TYR A 1 96 ? -10.191 12.475 16.268 1.00 94.19 96 TYR A N 1
ATOM 796 C CA . TYR A 1 96 ? -11.580 12.383 15.803 1.00 94.19 96 TYR A CA 1
ATOM 797 C C . TYR A 1 96 ? -11.965 10.948 15.458 1.00 94.19 96 TYR A C 1
ATOM 799 O O . TYR A 1 96 ? -13.059 10.507 15.807 1.00 94.19 96 TYR A O 1
ATOM 807 N N . PHE A 1 97 ? -11.059 10.206 14.823 1.00 95.50 97 PHE A N 1
ATOM 808 C CA . PHE A 1 97 ? -11.261 8.800 14.503 1.00 95.50 97 PHE A CA 1
ATOM 809 C C . PHE A 1 97 ? -11.496 7.972 15.769 1.00 95.50 97 PHE A C 1
ATOM 811 O O . PHE A 1 97 ? -12.404 7.151 15.784 1.00 95.50 97 PHE A O 1
ATOM 818 N N . TYR A 1 98 ? -10.779 8.250 16.862 1.00 95.00 98 TYR A N 1
ATOM 819 C CA . TYR A 1 98 ? -10.990 7.601 18.158 1.00 95.00 98 TYR A CA 1
ATOM 820 C C . TYR A 1 98 ? -12.405 7.843 18.715 1.00 95.00 98 TYR A C 1
ATOM 822 O O . TYR A 1 98 ? -13.073 6.909 19.160 1.00 95.00 98 TYR A O 1
ATOM 830 N N . LYS A 1 99 ? -12.912 9.083 18.627 1.00 93.12 99 LYS A N 1
ATOM 831 C CA . LYS A 1 99 ? -14.292 9.422 19.034 1.00 93.12 99 LYS A CA 1
ATOM 832 C C . LYS A 1 99 ? -15.337 8.723 18.166 1.00 93.12 99 LYS A C 1
ATOM 834 O O . LYS A 1 99 ? -16.343 8.245 18.683 1.00 93.12 99 LYS A O 1
ATOM 839 N N . ILE A 1 100 ? -15.102 8.651 16.857 1.00 94.69 100 ILE A N 1
ATOM 840 C CA . ILE A 1 100 ? -15.969 7.911 15.935 1.00 94.69 100 ILE A CA 1
ATOM 841 C C . ILE A 1 100 ? -15.939 6.423 16.292 1.00 94.69 100 ILE A C 1
ATOM 843 O O . ILE A 1 100 ? -16.996 5.821 16.442 1.00 94.69 100 ILE A O 1
ATOM 847 N N . LEU A 1 101 ? -14.755 5.847 16.514 1.00 95.94 101 LEU A N 1
ATOM 848 C CA . LEU A 1 101 ? -14.570 4.438 16.856 1.00 95.94 101 LEU A CA 1
ATOM 849 C C . LEU A 1 101 ? -15.362 4.042 18.107 1.00 95.94 101 LEU A C 1
ATOM 851 O O . LEU A 1 101 ? -16.010 3.001 18.103 1.00 95.94 101 LEU A O 1
ATOM 855 N N . PHE A 1 102 ? -15.391 4.899 19.130 1.00 94.31 102 PHE A N 1
ATOM 856 C CA . PHE A 1 102 ? -16.239 4.713 20.310 1.00 94.31 102 PHE A CA 1
ATOM 857 C C . PHE A 1 102 ? -17.727 4.530 19.947 1.00 94.31 102 PHE A C 1
ATOM 859 O O . PHE A 1 102 ? -18.368 3.581 20.402 1.00 94.31 102 PHE A O 1
ATOM 866 N N . ILE A 1 103 ? -18.270 5.387 19.074 1.00 94.38 103 ILE A N 1
ATOM 867 C CA . ILE A 1 103 ? -19.664 5.293 18.604 1.00 94.38 103 ILE A CA 1
ATOM 868 C C . ILE A 1 103 ? -19.869 4.014 17.781 1.00 94.38 103 ILE A C 1
ATOM 870 O O . ILE A 1 103 ? -20.864 3.313 17.959 1.00 94.38 103 ILE A O 1
ATOM 874 N N . LEU A 1 104 ? -18.920 3.677 16.906 1.00 96.44 104 LEU A N 1
ATOM 875 C CA . LEU A 1 104 ? -18.994 2.476 16.074 1.00 96.44 104 LEU A CA 1
ATOM 876 C C . LEU A 1 104 ? -18.978 1.191 16.913 1.00 96.44 104 LEU A C 1
ATOM 878 O O . LEU A 1 104 ? -19.731 0.267 16.615 1.00 96.44 104 LEU A O 1
ATOM 882 N N . CYS A 1 105 ? -18.195 1.151 17.995 1.00 95.69 105 CYS A N 1
ATOM 883 C CA . CYS A 1 105 ? -18.190 0.038 18.941 1.00 95.69 105 CYS A CA 1
ATOM 884 C C . CYS A 1 105 ? -19.573 -0.179 19.569 1.00 95.69 105 CYS A C 1
ATOM 886 O O . CYS A 1 105 ? -20.001 -1.323 19.679 1.00 95.69 105 CYS A O 1
ATOM 888 N N . MET A 1 106 ? -20.315 0.883 19.905 1.00 92.94 106 MET A N 1
ATOM 889 C CA . MET A 1 106 ? -21.683 0.750 20.437 1.00 92.94 106 MET A CA 1
ATOM 890 C C . MET A 1 106 ? -22.656 0.099 19.444 1.00 92.94 106 MET A C 1
ATOM 892 O O . MET A 1 106 ? -23.575 -0.605 19.854 1.00 92.94 106 MET A O 1
ATOM 896 N N . LEU A 1 107 ? -22.455 0.317 18.141 1.00 92.69 107 LEU A N 1
ATOM 897 C CA . LEU A 1 107 ? -23.260 -0.298 17.080 1.00 92.69 107 LEU A CA 1
ATOM 898 C C . LEU A 1 107 ? -22.855 -1.758 16.807 1.00 92.69 107 LEU A C 1
ATOM 900 O O . LEU A 1 107 ? -23.644 -2.531 16.264 1.00 92.69 107 LEU A O 1
ATOM 904 N N . GLY A 1 108 ? -21.638 -2.143 17.197 1.00 92.75 108 GLY A N 1
ATOM 905 C CA . GLY A 1 108 ? -21.138 -3.512 17.165 1.00 92.75 108 GLY A CA 1
ATOM 906 C C . GLY A 1 108 ? -19.660 -3.597 16.787 1.00 92.75 108 GLY A C 1
ATOM 907 O O . GLY A 1 108 ? -19.160 -2.834 15.958 1.00 92.75 108 GLY A O 1
ATOM 908 N N . ILE A 1 109 ? -18.955 -4.578 17.357 1.00 93.38 109 ILE A N 1
ATOM 909 C CA . ILE A 1 109 ? -17.495 -4.689 17.220 1.00 93.38 109 ILE A CA 1
ATOM 910 C C . ILE A 1 109 ? -17.031 -4.872 15.767 1.00 93.38 109 ILE A C 1
ATOM 912 O O . ILE A 1 109 ? -16.021 -4.299 15.365 1.00 93.38 109 ILE A O 1
ATOM 916 N N . SER A 1 110 ? -17.793 -5.589 14.937 1.00 93.56 110 SER A N 1
ATOM 917 C CA . SER A 1 110 ? -17.446 -5.798 13.527 1.00 93.56 110 SER A CA 1
ATOM 918 C C . SER A 1 110 ? -17.377 -4.496 12.729 1.00 93.56 110 SER A C 1
ATOM 920 O O . SER A 1 110 ? -16.560 -4.374 11.816 1.00 93.56 110 SER A O 1
ATOM 922 N N . LEU A 1 111 ? -18.233 -3.523 13.048 1.00 93.75 111 LEU A N 1
ATOM 923 C CA . LEU A 1 111 ? -18.248 -2.243 12.348 1.00 93.75 111 LEU A CA 1
ATOM 924 C C . LEU A 1 111 ? -17.014 -1.416 12.740 1.00 93.75 111 LEU A C 1
ATOM 926 O O . LEU A 1 111 ? -16.349 -0.855 11.870 1.00 93.75 111 LEU A O 1
ATOM 930 N N . ALA A 1 112 ? -16.643 -1.432 14.023 1.00 95.75 112 ALA A N 1
ATOM 931 C CA . ALA A 1 112 ? -15.405 -0.828 14.507 1.00 95.75 112 ALA A CA 1
ATOM 932 C C . ALA A 1 112 ? -14.153 -1.462 13.869 1.00 95.75 112 ALA A C 1
ATOM 934 O O . ALA A 1 112 ? -13.275 -0.740 13.398 1.00 95.75 112 ALA A O 1
ATOM 935 N N . ILE A 1 113 ? -14.087 -2.796 13.765 1.00 95.44 113 ILE A N 1
ATOM 936 C CA . ILE A 1 113 ? -12.975 -3.491 13.089 1.00 95.44 113 ILE A CA 1
ATOM 937 C C . ILE A 1 113 ? -12.907 -3.113 11.601 1.00 95.44 113 ILE A C 1
ATOM 939 O O . ILE A 1 113 ? -11.815 -2.911 11.068 1.00 95.44 113 ILE A O 1
ATOM 943 N N . GLY A 1 114 ? -14.057 -2.974 10.932 1.00 95.88 114 GLY A N 1
ATOM 944 C CA . GLY A 1 114 ? -14.128 -2.481 9.554 1.00 95.88 114 GLY A CA 1
ATOM 945 C C . GLY A 1 114 ? -13.520 -1.084 9.405 1.00 95.88 114 GLY A C 1
ATOM 946 O O . GLY A 1 114 ? -12.643 -0.885 8.568 1.00 95.88 114 GLY A O 1
ATOM 947 N N . ALA A 1 115 ? -13.899 -0.154 10.284 1.00 96.56 115 ALA A N 1
ATOM 948 C CA . ALA A 1 115 ? -13.342 1.197 10.298 1.00 96.56 115 ALA A CA 1
ATOM 949 C C . ALA A 1 115 ? -11.827 1.210 10.568 1.00 96.56 115 ALA A C 1
ATOM 951 O O . ALA A 1 115 ? -11.099 1.960 9.919 1.00 96.56 115 ALA A O 1
ATOM 952 N N . ILE A 1 116 ? -11.329 0.356 11.471 1.00 95.94 116 ILE A N 1
ATOM 953 C CA . ILE A 1 116 ? -9.885 0.188 11.712 1.00 95.94 116 ILE A CA 1
ATOM 954 C C . ILE A 1 116 ? -9.179 -0.314 10.444 1.00 95.94 116 ILE A C 1
ATOM 956 O O . ILE A 1 116 ? -8.126 0.209 10.084 1.00 95.94 116 ILE A O 1
ATOM 960 N N . CYS A 1 117 ? -9.756 -1.286 9.729 1.00 96.81 117 CYS A N 1
ATOM 961 C CA . CYS A 1 117 ? -9.191 -1.774 8.466 1.00 96.81 117 CYS A CA 1
ATOM 962 C C . CYS A 1 117 ? -9.091 -0.665 7.411 1.00 96.81 117 CYS A C 1
ATOM 964 O O . CYS A 1 117 ? -8.077 -0.569 6.719 1.00 96.81 117 CYS A O 1
ATOM 966 N N . ASP A 1 118 ? -10.120 0.174 7.288 1.00 96.25 118 ASP A N 1
ATOM 967 C CA . ASP A 1 118 ? -10.115 1.293 6.345 1.00 96.25 118 ASP A CA 1
ATOM 968 C C . ASP A 1 118 ? -9.118 2.384 6.755 1.00 96.25 118 ASP A C 1
ATOM 970 O O . ASP A 1 118 ? -8.422 2.935 5.901 1.00 96.25 118 ASP A O 1
ATOM 974 N N . PHE A 1 119 ? -8.948 2.622 8.057 1.00 95.38 119 PHE A N 1
ATOM 975 C CA . PHE A 1 119 ? -7.911 3.517 8.565 1.00 95.38 119 PHE A CA 1
ATOM 976 C C . PHE A 1 119 ? -6.494 2.991 8.282 1.00 95.38 119 PHE A C 1
ATOM 978 O O . PHE A 1 119 ? -5.647 3.741 7.802 1.00 95.38 119 PHE A O 1
ATOM 985 N N . ILE A 1 120 ? -6.236 1.690 8.462 1.00 94.88 120 ILE A N 1
ATOM 986 C CA . ILE A 1 120 ? -4.954 1.061 8.090 1.00 94.88 120 ILE A CA 1
ATOM 987 C C . ILE A 1 120 ? -4.689 1.203 6.584 1.00 94.88 120 ILE A C 1
ATOM 989 O O . ILE A 1 120 ? -3.563 1.489 6.174 1.00 94.88 120 ILE A O 1
ATOM 993 N N . ARG A 1 121 ? -5.712 1.039 5.737 1.00 94.25 121 ARG A N 1
ATOM 994 C CA . ARG A 1 121 ? -5.588 1.254 4.284 1.00 94.25 121 ARG A CA 1
ATOM 995 C C . ARG A 1 121 ? -5.226 2.699 3.954 1.00 94.25 121 ARG A C 1
ATOM 997 O O . ARG A 1 121 ? -4.384 2.926 3.090 1.00 94.25 121 ARG A O 1
ATOM 1004 N N . LEU A 1 122 ? -5.813 3.662 4.662 1.00 94.12 122 LEU A N 1
ATOM 1005 C CA . LEU A 1 122 ? -5.478 5.077 4.514 1.00 94.12 122 LEU A CA 1
ATOM 1006 C C . LEU A 1 122 ? -4.018 5.349 4.912 1.00 94.12 122 LEU A C 1
ATOM 1008 O O . LEU A 1 122 ? -3.293 5.991 4.157 1.00 94.12 122 LEU A O 1
ATOM 1012 N N . 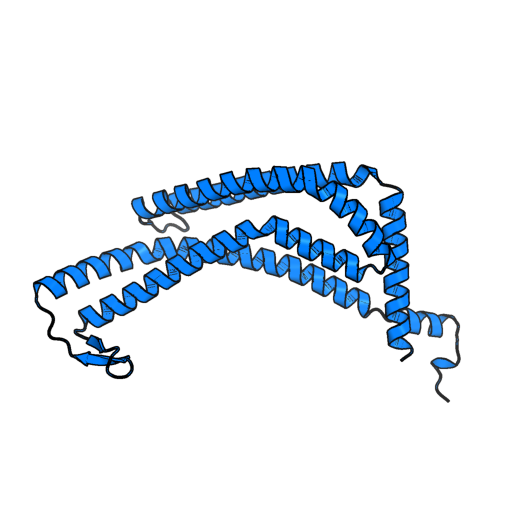LEU A 1 123 ? -3.551 4.775 6.027 1.00 93.38 123 LEU A N 1
ATOM 1013 C CA . LEU A 1 123 ? -2.153 4.854 6.476 1.00 93.38 123 LEU A CA 1
ATOM 1014 C C . LEU A 1 123 ? -1.156 4.171 5.520 1.00 93.38 123 LEU A C 1
ATOM 1016 O O . LEU A 1 123 ? 0.037 4.467 5.548 1.00 93.38 123 LEU A O 1
ATOM 1020 N N . THR A 1 124 ? -1.606 3.250 4.667 1.00 94.31 124 THR A N 1
ATOM 1021 C CA . THR A 1 124 ? -0.732 2.438 3.799 1.00 94.31 124 THR A CA 1
ATOM 1022 C C . THR A 1 124 ? -0.890 2.723 2.304 1.00 94.31 124 THR A C 1
ATOM 1024 O O . THR A 1 124 ? -0.251 2.067 1.480 1.00 94.31 124 THR A O 1
ATOM 1027 N N . ILE A 1 125 ? -1.667 3.740 1.918 1.00 93.94 125 ILE A N 1
ATOM 1028 C CA . ILE A 1 125 ? -1.923 4.086 0.506 1.00 93.94 125 ILE A CA 1
ATOM 1029 C C . ILE A 1 125 ? -0.643 4.409 -0.288 1.00 93.94 125 ILE A C 1
ATOM 1031 O O . ILE A 1 125 ? -0.567 4.108 -1.476 1.00 93.94 125 ILE A O 1
ATOM 1035 N N . HIS A 1 126 ? 0.405 4.938 0.345 1.00 93.75 126 HIS A N 1
ATOM 1036 C CA . HIS A 1 126 ? 1.708 5.138 -0.301 1.00 93.75 126 HIS A CA 1
ATOM 1037 C C . HIS A 1 126 ? 2.350 3.848 -0.819 1.00 93.75 126 HIS A C 1
ATOM 1039 O O . HIS A 1 126 ? 2.927 3.856 -1.906 1.00 93.75 126 HIS A O 1
ATOM 1045 N N . LEU A 1 127 ? 2.210 2.735 -0.090 1.00 95.19 127 LEU A N 1
ATOM 1046 C CA . LEU A 1 127 ? 2.717 1.428 -0.517 1.00 95.19 127 LEU A CA 1
ATOM 1047 C C . LEU A 1 127 ? 1.980 0.958 -1.771 1.00 95.19 127 LEU A C 1
ATOM 1049 O O . LEU A 1 127 ? 2.597 0.436 -2.700 1.00 95.19 127 LEU A O 1
ATOM 1053 N N . TYR A 1 128 ? 0.671 1.215 -1.834 1.00 95.88 128 TYR A N 1
ATOM 1054 C CA . TYR A 1 128 ? -0.125 0.970 -3.031 1.00 95.88 128 TYR A CA 1
ATOM 1055 C C . TYR A 1 128 ? 0.334 1.840 -4.210 1.00 95.88 128 TYR A C 1
ATOM 1057 O O . TYR A 1 128 ? 0.498 1.331 -5.320 1.00 95.88 128 TYR A O 1
ATOM 1065 N N . CYS A 1 129 ? 0.612 3.127 -3.980 1.00 96.12 129 CYS A N 1
ATOM 1066 C CA . CYS A 1 129 ? 1.164 4.014 -5.005 1.00 96.12 129 CYS A CA 1
ATOM 1067 C C . CYS A 1 129 ? 2.517 3.509 -5.529 1.00 96.12 129 CYS A C 1
ATOM 1069 O O . CYS A 1 129 ? 2.700 3.439 -6.744 1.00 96.12 129 CYS A O 1
ATOM 1071 N N . PHE A 1 130 ? 3.437 3.088 -4.652 1.00 96.31 130 PHE A N 1
ATOM 1072 C CA . PHE A 1 130 ? 4.731 2.522 -5.060 1.00 96.31 130 PHE A CA 1
ATOM 1073 C C . PHE A 1 130 ? 4.572 1.258 -5.895 1.00 96.31 130 PHE A C 1
ATOM 1075 O O . PHE A 1 130 ? 5.188 1.144 -6.957 1.00 96.31 130 PHE A O 1
ATOM 1082 N N . TYR A 1 131 ? 3.687 0.353 -5.472 1.00 97.31 131 TYR A N 1
ATOM 1083 C CA . TYR A 1 131 ? 3.321 -0.814 -6.263 1.00 97.31 131 TYR A CA 1
ATOM 1084 C C . TYR A 1 131 ? 2.803 -0.417 -7.654 1.00 97.31 131 TYR A C 1
ATOM 1086 O O . TYR A 1 131 ? 3.290 -0.943 -8.655 1.00 97.31 131 TYR A O 1
ATOM 1094 N N . ILE A 1 132 ? 1.868 0.537 -7.751 1.00 97.94 132 ILE A N 1
ATOM 1095 C CA . ILE A 1 132 ? 1.330 0.991 -9.043 1.00 97.94 132 ILE A CA 1
ATOM 1096 C C . ILE A 1 132 ? 2.432 1.580 -9.924 1.00 97.94 132 ILE A C 1
ATOM 1098 O O . ILE A 1 132 ? 2.467 1.285 -11.119 1.00 97.94 132 ILE A O 1
ATOM 1102 N N . TYR A 1 133 ? 3.310 2.420 -9.375 1.00 97.19 133 TYR A N 1
ATOM 1103 C CA . TYR A 1 133 ? 4.393 3.043 -10.135 1.00 97.19 133 TYR A CA 1
ATOM 1104 C C . TYR A 1 133 ? 5.334 1.989 -10.712 1.00 97.19 133 TYR A C 1
ATOM 1106 O O . TYR A 1 133 ? 5.579 1.984 -11.922 1.00 97.19 133 TYR A O 1
ATOM 1114 N N . ALA A 1 134 ? 5.773 1.042 -9.884 1.00 97.38 134 ALA A N 1
ATOM 1115 C CA . ALA A 1 134 ? 6.639 -0.044 -10.316 1.00 97.38 134 ALA A CA 1
ATOM 1116 C C . ALA A 1 134 ? 5.944 -0.958 -11.340 1.00 97.38 134 ALA A C 1
ATOM 1118 O O . ALA A 1 134 ? 6.511 -1.263 -12.390 1.00 97.38 134 ALA A O 1
ATOM 1119 N N . ALA A 1 135 ? 4.684 -1.335 -11.095 1.00 97.81 135 ALA A N 1
ATOM 1120 C CA . ALA A 1 135 ? 3.900 -2.170 -12.000 1.00 97.81 135 ALA A CA 1
ATOM 1121 C C . ALA A 1 135 ? 3.659 -1.487 -13.351 1.00 97.81 135 ALA A C 1
ATOM 1123 O O . ALA A 1 135 ? 3.747 -2.127 -14.400 1.00 97.81 135 ALA A O 1
ATOM 1124 N N . ARG A 1 136 ? 3.360 -0.183 -13.365 1.00 97.88 136 ARG A N 1
ATOM 1125 C CA . ARG A 1 136 ? 3.180 0.582 -14.607 1.00 97.88 136 ARG A CA 1
ATOM 1126 C C . ARG A 1 136 ? 4.476 0.667 -15.398 1.00 97.88 136 ARG A C 1
ATOM 1128 O O . ARG A 1 136 ? 4.433 0.423 -16.604 1.00 97.88 136 ARG A O 1
ATOM 1135 N N . LEU A 1 137 ? 5.594 0.960 -14.736 1.00 97.25 137 LEU A N 1
ATOM 1136 C CA . LEU A 1 137 ? 6.907 1.039 -15.372 1.00 97.25 137 LEU A CA 1
ATOM 1137 C C . LEU A 1 137 ? 7.317 -0.311 -15.975 1.00 97.25 137 LEU A C 1
ATOM 1139 O O . LEU A 1 137 ? 7.661 -0.372 -17.154 1.00 97.25 137 LEU A O 1
ATOM 1143 N N . PHE A 1 138 ? 7.189 -1.397 -15.210 1.00 97.69 138 PHE A N 1
ATOM 1144 C CA . PHE A 1 138 ? 7.496 -2.750 -15.673 1.00 97.69 138 PHE A CA 1
ATOM 1145 C C . PHE A 1 138 ? 6.628 -3.155 -16.871 1.00 97.69 138 PHE A C 1
ATOM 1147 O O . PHE A 1 138 ? 7.138 -3.566 -17.912 1.00 97.69 138 PHE A O 1
ATOM 1154 N N . ASN A 1 139 ? 5.311 -2.954 -16.777 1.00 97.56 139 ASN A N 1
ATOM 1155 C CA . ASN A 1 139 ? 4.395 -3.258 -17.875 1.00 97.56 139 ASN A CA 1
ATOM 1156 C C . ASN A 1 139 ? 4.670 -2.410 -19.124 1.00 97.56 139 ASN A C 1
ATOM 1158 O O . ASN A 1 139 ? 4.522 -2.893 -20.247 1.00 97.56 139 ASN A O 1
ATOM 1162 N N . TRP A 1 140 ? 5.044 -1.141 -18.951 1.00 97.44 140 TRP A N 1
ATOM 1163 C CA . TRP A 1 140 ? 5.430 -0.277 -20.062 1.00 97.44 140 TRP A CA 1
ATOM 1164 C C . TRP A 1 140 ? 6.701 -0.786 -20.745 1.00 97.44 140 TRP A C 1
ATOM 1166 O O . TRP A 1 140 ? 6.709 -0.922 -21.968 1.00 97.44 140 TRP A O 1
ATOM 1176 N N . GLN A 1 141 ? 7.718 -1.176 -19.976 1.00 96.81 141 GLN A N 1
ATOM 1177 C CA . GLN A 1 141 ? 8.962 -1.717 -20.518 1.00 96.81 141 GLN A CA 1
ATOM 1178 C C . GLN A 1 141 ? 8.764 -3.051 -21.249 1.00 96.81 141 GLN A C 1
ATOM 1180 O O . GLN A 1 141 ? 9.290 -3.227 -22.346 1.00 96.81 141 GLN A O 1
ATOM 1185 N N . ILE A 1 142 ? 7.956 -3.968 -20.706 1.00 97.69 142 ILE A N 1
ATOM 1186 C CA . ILE A 1 142 ? 7.618 -5.229 -21.385 1.00 97.69 142 ILE A CA 1
ATOM 1187 C C . ILE A 1 142 ? 6.890 -4.961 -22.707 1.00 97.69 142 ILE A C 1
ATOM 1189 O O . ILE A 1 142 ? 7.240 -5.544 -23.733 1.00 97.69 142 ILE A O 1
ATOM 1193 N N . ARG A 1 143 ? 5.909 -4.046 -22.723 1.00 96.56 143 ARG A N 1
ATOM 1194 C CA . ARG A 1 143 ? 5.217 -3.663 -23.966 1.00 96.56 143 ARG A CA 1
ATOM 1195 C C . ARG A 1 143 ? 6.182 -3.087 -24.999 1.00 96.56 143 ARG A C 1
ATOM 1197 O O . ARG A 1 143 ? 6.101 -3.473 -26.162 1.00 96.56 143 ARG A O 1
ATOM 1204 N N . LEU A 1 144 ? 7.099 -2.211 -24.587 1.00 95.44 144 LEU A N 1
ATOM 1205 C CA . LEU A 1 144 ? 8.122 -1.667 -25.478 1.00 95.44 144 LEU A CA 1
ATOM 1206 C C . LEU A 1 144 ? 9.032 -2.751 -26.049 1.00 95.44 144 LEU A C 1
ATOM 1208 O O . LEU A 1 144 ? 9.254 -2.769 -27.255 1.00 95.44 144 LEU A O 1
ATOM 1212 N N . LEU A 1 145 ? 9.505 -3.679 -25.217 1.00 96.50 145 LEU A N 1
ATOM 1213 C CA . LEU A 1 145 ? 10.331 -4.797 -25.669 1.00 96.50 145 LEU A CA 1
ATOM 1214 C C . LEU A 1 145 ? 9.599 -5.667 -26.692 1.00 96.50 145 LEU A C 1
ATOM 1216 O O . LEU A 1 145 ? 10.180 -6.016 -27.714 1.00 96.50 145 LEU A O 1
ATOM 1220 N N . ILE A 1 146 ? 8.314 -5.959 -26.473 1.00 95.12 146 ILE A N 1
ATOM 1221 C CA . ILE A 1 146 ? 7.493 -6.720 -27.426 1.00 95.12 146 ILE A CA 1
ATOM 1222 C C . ILE A 1 146 ? 7.355 -5.968 -28.757 1.00 95.12 146 ILE A C 1
ATOM 1224 O O . ILE A 1 146 ? 7.461 -6.579 -29.821 1.00 95.12 146 ILE A O 1
ATOM 1228 N N . ILE A 1 147 ? 7.115 -4.654 -28.718 1.00 93.31 147 ILE A N 1
ATOM 1229 C CA . ILE A 1 147 ? 6.980 -3.826 -29.926 1.00 93.31 147 ILE A CA 1
ATOM 1230 C C . ILE A 1 147 ? 8.304 -3.778 -30.696 1.00 93.31 147 ILE A C 1
ATOM 1232 O O . ILE A 1 147 ? 8.313 -4.022 -31.902 1.00 93.31 147 ILE A O 1
ATOM 1236 N N . LEU A 1 148 ? 9.416 -3.517 -30.007 1.00 93.62 148 LEU A N 1
ATOM 1237 C CA . LEU A 1 148 ? 10.749 -3.453 -30.605 1.00 93.62 148 LEU A CA 1
ATOM 1238 C C . LEU A 1 148 ? 11.176 -4.806 -31.175 1.00 93.62 148 LEU A C 1
ATOM 1240 O O . LEU A 1 148 ? 11.675 -4.858 -32.293 1.00 93.62 148 LEU A O 1
ATOM 1244 N N . PHE A 1 149 ? 10.903 -5.905 -30.468 1.00 92.44 149 PHE A N 1
ATOM 1245 C CA . PHE A 1 149 ? 11.184 -7.253 -30.956 1.00 92.44 149 PHE A CA 1
ATOM 1246 C C . PHE A 1 149 ? 10.395 -7.580 -32.231 1.00 92.44 149 PHE A C 1
ATOM 1248 O O . PHE A 1 149 ? 10.941 -8.126 -33.186 1.00 92.44 149 PHE A O 1
ATOM 1255 N N . ARG A 1 150 ? 9.113 -7.194 -32.297 1.00 90.06 150 ARG A N 1
ATOM 1256 C CA . ARG A 1 150 ? 8.316 -7.347 -33.525 1.00 90.06 150 ARG A CA 1
ATOM 1257 C C . ARG A 1 150 ? 8.900 -6.532 -34.676 1.00 90.06 150 ARG A C 1
ATOM 1259 O O . ARG A 1 150 ? 9.023 -7.072 -35.773 1.00 90.06 150 ARG A O 1
ATOM 1266 N N . LEU A 1 151 ? 9.295 -5.282 -34.419 1.00 91.00 151 LEU A N 1
ATOM 1267 C CA . LEU A 1 151 ? 9.906 -4.418 -35.431 1.00 91.00 151 LEU A CA 1
ATOM 1268 C C . LEU A 1 151 ? 11.251 -4.979 -35.919 1.00 91.00 151 LEU A C 1
ATOM 1270 O O . LEU A 1 151 ? 11.518 -4.942 -37.116 1.00 91.00 151 LEU A O 1
ATOM 1274 N N . PHE A 1 152 ? 12.047 -5.556 -35.014 1.00 86.44 152 PHE A N 1
ATOM 1275 C CA . PHE A 1 152 ? 13.301 -6.243 -35.327 1.00 86.44 152 PHE A CA 1
ATOM 1276 C C . PHE A 1 152 ? 13.074 -7.452 -36.246 1.00 86.44 152 PHE A C 1
ATOM 1278 O O . PHE A 1 152 ? 13.802 -7.644 -37.212 1.00 86.44 152 PHE A O 1
ATOM 1285 N N . CYS A 1 153 ? 12.005 -8.223 -36.021 1.00 87.00 153 CYS A N 1
ATOM 1286 C CA . CYS A 1 153 ? 11.591 -9.308 -36.916 1.00 87.00 153 CYS A CA 1
ATOM 1287 C C . CYS A 1 153 ? 10.887 -8.834 -38.206 1.00 87.00 153 CYS A C 1
ATOM 1289 O O . CYS A 1 153 ? 10.309 -9.664 -38.910 1.00 87.00 153 CYS A O 1
ATOM 1291 N N . GLY A 1 154 ? 10.851 -7.527 -38.493 1.00 85.62 154 GLY A N 1
ATOM 1292 C CA . GLY A 1 154 ? 10.175 -6.972 -39.670 1.00 85.62 154 GLY A CA 1
ATOM 1293 C C . GLY A 1 154 ? 8.649 -7.109 -39.633 1.00 85.62 154 GLY A C 1
ATOM 1294 O O . GLY A 1 154 ? 8.007 -7.189 -40.678 1.00 85.62 154 GLY A O 1
ATOM 1295 N N . LYS A 1 155 ? 8.037 -7.181 -38.444 1.00 84.50 155 LYS A N 1
ATOM 1296 C CA . LYS A 1 155 ? 6.580 -7.291 -38.263 1.00 84.50 155 LYS A CA 1
ATOM 1297 C C . LYS A 1 155 ? 6.026 -6.002 -37.664 1.00 84.50 155 LYS A C 1
ATOM 1299 O O . LYS A 1 155 ? 6.416 -5.601 -36.568 1.00 84.50 155 LYS A O 1
ATOM 1304 N N . LYS A 1 156 ? 5.060 -5.379 -38.341 1.00 86.25 156 LYS A N 1
ATOM 1305 C CA . LYS A 1 156 ? 4.368 -4.170 -37.871 1.00 86.25 156 LYS A CA 1
ATOM 1306 C C . LYS A 1 156 ? 2.888 -4.466 -37.655 1.00 86.25 156 LYS A C 1
ATOM 1308 O O . LYS A 1 156 ? 2.237 -5.085 -38.491 1.00 86.25 156 LYS A O 1
ATOM 1313 N N . GLN A 1 157 ? 2.356 -4.034 -36.515 1.00 82.62 157 GLN A N 1
ATOM 1314 C CA . GLN A 1 157 ? 0.931 -4.158 -36.222 1.00 82.62 157 GLN A CA 1
ATOM 1315 C C . GLN A 1 157 ? 0.162 -3.045 -36.939 1.00 82.62 157 GLN A C 1
ATOM 1317 O O . GLN A 1 157 ? 0.493 -1.869 -36.789 1.00 82.62 157 GLN A O 1
ATOM 1322 N N . ASN A 1 158 ? -0.850 -3.419 -37.717 1.00 82.12 158 ASN A N 1
ATOM 1323 C CA . ASN A 1 158 ? -1.655 -2.492 -38.498 1.00 82.12 158 ASN A CA 1
ATOM 1324 C C . ASN A 1 158 ? -2.979 -2.176 -37.772 1.00 82.12 158 ASN A C 1
ATOM 1326 O O . ASN A 1 158 ? -3.878 -3.026 -37.764 1.00 82.12 158 ASN A O 1
ATOM 1330 N N . PRO A 1 159 ? -3.143 -0.977 -37.176 1.00 82.75 159 PRO A N 1
ATOM 1331 C CA . PRO A 1 159 ? -4.367 -0.630 -36.451 1.00 82.75 159 PRO A CA 1
ATOM 1332 C C . PRO A 1 159 ? -5.594 -0.540 -37.371 1.00 82.75 159 PRO A C 1
ATOM 1334 O O . PRO A 1 159 ? -6.707 -0.789 -36.920 1.00 82.75 159 PRO A O 1
ATOM 1337 N N . LEU A 1 160 ? -5.401 -0.262 -38.667 1.00 81.94 160 LEU A N 1
ATOM 1338 C CA . LEU A 1 160 ? -6.487 -0.136 -39.647 1.00 81.94 160 LEU A CA 1
ATOM 1339 C C . LEU A 1 160 ? -7.058 -1.492 -40.076 1.00 81.94 160 LEU A C 1
ATOM 1341 O O . LEU A 1 160 ? -8.175 -1.565 -40.578 1.00 81.94 160 LEU A O 1
ATOM 1345 N N . ARG A 1 161 ? -6.304 -2.580 -39.877 1.00 78.38 161 ARG A N 1
ATOM 1346 C CA . ARG A 1 161 ? -6.693 -3.931 -40.297 1.00 78.38 161 ARG A CA 1
ATOM 1347 C C . ARG A 1 161 ? -6.836 -4.864 -39.104 1.00 78.38 161 ARG A C 1
ATOM 1349 O O . ARG A 1 161 ? -6.214 -5.923 -39.050 1.00 78.38 161 ARG A O 1
ATOM 1356 N N . ASN A 1 162 ? -7.644 -4.436 -38.135 1.00 81.06 162 ASN A N 1
ATOM 1357 C CA . ASN A 1 162 ? -7.956 -5.186 -36.919 1.00 81.06 162 ASN A CA 1
ATOM 1358 C C . ASN A 1 162 ? -6.700 -5.700 -36.187 1.00 81.06 162 ASN A C 1
ATOM 1360 O O . ASN A 1 162 ? -6.635 -6.858 -35.782 1.00 81.06 162 ASN A O 1
ATOM 1364 N N . ASN A 1 163 ? -5.667 -4.857 -36.067 1.00 80.25 163 ASN A N 1
ATOM 1365 C CA . ASN A 1 163 ? -4.414 -5.198 -35.389 1.00 80.25 163 ASN A CA 1
ATOM 1366 C C . ASN A 1 163 ? -3.669 -6.422 -35.967 1.00 80.25 163 ASN A C 1
ATOM 1368 O O . ASN A 1 163 ? -2.887 -7.065 -35.263 1.00 80.25 163 ASN A O 1
ATOM 1372 N N . ARG A 1 164 ? -3.862 -6.729 -37.257 1.00 86.62 164 ARG A N 1
ATOM 1373 C CA . ARG A 1 164 ? -3.097 -7.763 -37.967 1.00 86.62 164 ARG A CA 1
ATOM 1374 C C . ARG A 1 164 ? -1.600 -7.422 -37.983 1.00 86.62 164 ARG A C 1
ATOM 1376 O O . ARG A 1 164 ? -1.219 -6.258 -38.098 1.00 86.62 164 ARG A O 1
ATOM 1383 N N . LEU A 1 165 ? -0.756 -8.448 -37.859 1.00 81.81 165 LEU A N 1
ATOM 1384 C CA . LEU A 1 165 ? 0.693 -8.336 -38.036 1.00 81.81 165 LEU A CA 1
ATOM 1385 C C . LEU A 1 165 ? 1.022 -8.460 -39.525 1.00 81.81 165 LEU A C 1
ATOM 1387 O O . LEU A 1 165 ? 0.870 -9.539 -40.099 1.00 81.81 165 LEU A O 1
ATOM 1391 N N . ASP A 1 166 ? 1.475 -7.366 -40.124 1.00 82.81 166 ASP A N 1
ATOM 1392 C CA . ASP A 1 166 ? 1.895 -7.314 -41.520 1.00 82.81 166 ASP A CA 1
ATOM 1393 C C . ASP A 1 166 ? 3.433 -7.286 -41.598 1.00 82.81 166 ASP A C 1
ATOM 1395 O O . ASP A 1 166 ? 4.114 -6.746 -40.717 1.00 82.81 166 ASP A O 1
ATOM 1399 N N . SER A 1 167 ? 3.994 -7.899 -42.644 1.00 82.62 167 SER A N 1
ATOM 1400 C CA . SER A 1 167 ? 5.421 -7.796 -42.954 1.00 82.62 167 SER A CA 1
ATOM 1401 C C . SER A 1 167 ? 5.745 -6.365 -43.375 1.00 82.62 167 SER A C 1
ATOM 1403 O O . SER A 1 167 ? 5.113 -5.825 -44.283 1.00 82.62 167 SER A O 1
ATOM 1405 N N . HIS A 1 168 ? 6.725 -5.759 -42.720 1.00 79.00 168 HIS A N 1
ATOM 1406 C CA . HIS A 1 168 ? 7.190 -4.407 -42.979 1.00 79.00 168 HIS A CA 1
ATOM 1407 C C . HIS A 1 168 ? 8.646 -4.458 -43.430 1.00 79.00 168 HIS A C 1
ATOM 1409 O O . HIS A 1 168 ? 9.503 -4.975 -42.715 1.00 79.00 168 HIS A O 1
ATOM 1415 N N . LEU A 1 169 ? 8.919 -3.898 -44.606 1.00 78.69 169 LEU A N 1
ATOM 1416 C CA . LEU A 1 169 ? 10.278 -3.677 -45.085 1.00 78.69 169 LEU A CA 1
ATOM 1417 C C . LEU A 1 169 ? 10.865 -2.515 -44.276 1.00 78.69 169 LEU A C 1
ATOM 1419 O O . LEU A 1 169 ? 10.540 -1.356 -44.520 1.00 78.69 169 LEU A O 1
ATOM 1423 N N . CYS A 1 170 ? 11.639 -2.837 -43.242 1.00 78.19 170 CYS A N 1
ATOM 1424 C CA . CYS A 1 170 ? 12.390 -1.839 -42.488 1.00 78.19 170 CYS A CA 1
ATOM 1425 C C . CYS A 1 170 ? 13.637 -1.443 -43.275 1.00 78.19 170 CYS A C 1
ATOM 1427 O O . CYS A 1 170 ? 14.341 -2.310 -43.792 1.00 78.19 170 CYS A O 1
ATOM 1429 N N . ASP A 1 171 ? 13.916 -0.145 -43.309 1.00 87.94 171 ASP A N 1
ATOM 1430 C CA . ASP A 1 171 ? 15.203 0.355 -43.775 1.00 87.94 171 ASP A CA 1
ATOM 1431 C C . ASP A 1 171 ? 16.328 -0.090 -42.822 1.00 87.94 171 ASP A C 1
ATOM 1433 O O . ASP A 1 171 ? 16.085 -0.382 -41.643 1.00 87.94 171 ASP A O 1
ATOM 1437 N N . ILE A 1 172 ? 17.562 -0.137 -43.316 1.00 88.31 172 ILE A N 1
ATOM 1438 C CA . ILE A 1 172 ? 18.735 -0.577 -42.549 1.00 88.31 172 ILE A CA 1
ATOM 1439 C C . ILE A 1 172 ? 18.953 0.347 -41.343 1.00 88.31 172 ILE A C 1
ATOM 1441 O O . ILE A 1 172 ? 19.139 -0.133 -40.222 1.00 88.31 172 ILE A O 1
ATOM 1445 N N . ASP A 1 173 ? 18.825 1.660 -41.543 1.00 91.69 173 ASP A N 1
ATOM 1446 C CA . ASP A 1 173 ? 18.955 2.664 -40.480 1.00 91.69 173 ASP A CA 1
ATOM 1447 C C . ASP A 1 173 ? 17.887 2.482 -39.393 1.00 91.69 173 ASP A C 1
ATOM 1449 O O . ASP A 1 173 ? 18.158 2.560 -38.190 1.00 91.69 173 ASP A O 1
ATOM 1453 N N . GLN A 1 174 ? 16.657 2.159 -39.803 1.00 89.44 174 GLN A N 1
ATOM 1454 C CA . GLN A 1 174 ? 15.565 1.878 -38.878 1.00 89.44 174 GLN A CA 1
ATOM 1455 C C . GLN A 1 174 ? 15.846 0.612 -38.060 1.00 89.44 174 GLN A C 1
ATOM 1457 O O . GLN A 1 174 ? 15.641 0.604 -36.843 1.00 89.44 174 GLN A O 1
ATOM 1462 N N . LEU A 1 175 ? 16.322 -0.457 -38.704 1.00 90.88 175 LEU A N 1
ATOM 1463 C CA . LEU A 1 175 ? 16.665 -1.705 -38.025 1.00 90.88 175 LEU A CA 1
ATOM 1464 C C . LEU A 1 175 ? 17.794 -1.495 -37.006 1.00 90.88 175 LEU A C 1
ATOM 1466 O O . LEU A 1 175 ? 17.739 -2.058 -35.908 1.00 90.88 175 LEU A O 1
ATOM 1470 N N . PHE A 1 176 ? 18.773 -0.646 -37.325 1.00 92.69 176 PHE A N 1
ATOM 1471 C CA . PHE A 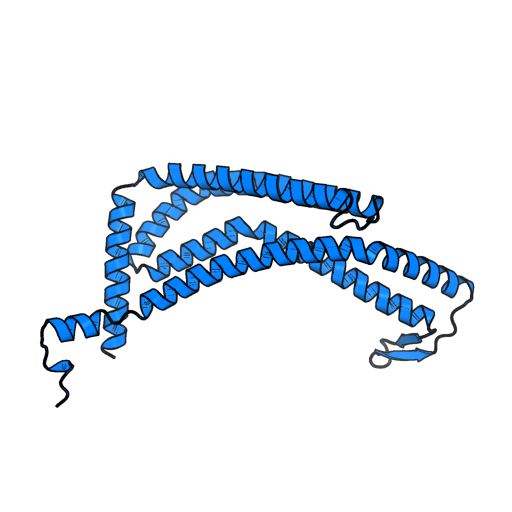1 176 ? 19.849 -0.282 -36.407 1.00 92.69 176 PHE A CA 1
ATOM 1472 C C . PHE A 1 176 ? 19.313 0.394 -35.134 1.00 92.69 176 PHE A C 1
ATOM 1474 O O . PHE A 1 176 ? 19.587 -0.074 -34.026 1.00 92.69 176 PHE A O 1
ATOM 1481 N N . ILE A 1 177 ? 18.472 1.427 -35.274 1.00 94.06 177 ILE A N 1
ATOM 1482 C CA . ILE A 1 177 ? 17.874 2.148 -34.133 1.00 94.06 177 ILE A CA 1
ATOM 1483 C C . ILE A 1 177 ? 17.019 1.215 -33.263 1.00 94.06 177 ILE A C 1
ATOM 1485 O O . ILE A 1 177 ? 17.073 1.283 -32.031 1.00 94.06 177 ILE A O 1
ATOM 1489 N N . VAL A 1 178 ? 16.240 0.325 -33.885 1.00 94.25 178 VAL A N 1
ATOM 1490 C CA . VAL A 1 178 ? 15.419 -0.671 -33.177 1.00 94.25 178 VAL A CA 1
ATOM 1491 C C . VAL A 1 178 ? 16.287 -1.624 -32.375 1.00 94.25 178 VAL A C 1
ATOM 1493 O O . VAL A 1 178 ? 15.987 -1.876 -31.211 1.00 94.25 178 VAL A O 1
ATOM 1496 N N . THR A 1 179 ? 17.360 -2.138 -32.976 1.00 93.38 179 THR A N 1
ATOM 1497 C CA . THR A 1 179 ? 18.268 -3.093 -32.330 1.00 93.38 179 THR A CA 1
ATOM 1498 C C . THR A 1 179 ? 18.977 -2.448 -31.138 1.00 93.38 179 THR A C 1
ATOM 1500 O O . THR A 1 179 ? 19.040 -3.032 -30.055 1.00 93.38 179 THR A O 1
ATOM 1503 N N . LEU A 1 180 ? 19.443 -1.207 -31.294 1.00 95.38 180 LEU A N 1
ATOM 1504 C CA . LEU A 1 180 ? 20.065 -0.439 -30.216 1.00 95.38 180 LEU A CA 1
ATOM 1505 C C . LEU A 1 180 ? 19.056 -0.171 -29.088 1.00 95.38 180 LEU A C 1
ATOM 1507 O O . LEU A 1 180 ? 19.314 -0.485 -27.928 1.00 95.38 180 LEU A O 1
ATOM 1511 N N . SER A 1 181 ? 17.862 0.320 -29.419 1.00 94.69 181 SER A N 1
ATOM 1512 C CA . SER A 1 181 ? 16.819 0.580 -28.417 1.00 94.69 181 SER A CA 1
ATOM 1513 C C . SER A 1 181 ? 16.407 -0.702 -27.689 1.00 94.69 181 SER A C 1
ATOM 1515 O O . SER A 1 181 ? 16.276 -0.709 -26.467 1.00 94.69 181 SER A O 1
ATOM 1517 N N . PHE A 1 182 ? 16.237 -1.803 -28.425 1.00 95.25 182 PHE A N 1
ATOM 1518 C CA . PHE A 1 182 ? 15.889 -3.107 -27.871 1.00 95.25 182 PHE A CA 1
ATOM 1519 C C . PHE A 1 182 ? 16.939 -3.583 -26.870 1.00 95.25 182 PHE A C 1
ATOM 1521 O O . PHE A 1 182 ? 16.578 -3.950 -25.755 1.00 95.25 182 PHE A O 1
ATOM 1528 N N . THR A 1 183 ? 18.224 -3.524 -27.229 1.00 94.62 183 THR A N 1
ATOM 1529 C CA . THR A 1 183 ? 19.307 -3.939 -26.326 1.00 94.62 183 THR 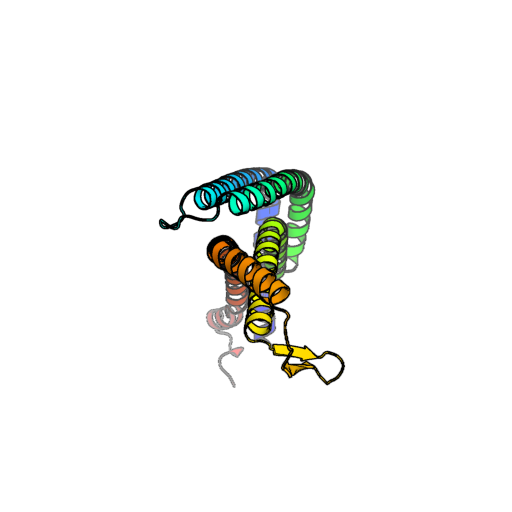A CA 1
ATOM 1530 C C . THR A 1 183 ? 19.371 -3.064 -25.074 1.00 94.62 183 THR A C 1
ATOM 1532 O O . THR A 1 183 ? 19.476 -3.612 -23.978 1.00 94.62 183 THR A O 1
ATOM 1535 N N . ILE A 1 184 ? 19.199 -1.738 -25.186 1.00 94.56 184 ILE A N 1
ATOM 1536 C CA . ILE A 1 184 ? 19.105 -0.844 -24.017 1.00 94.56 184 ILE A CA 1
ATOM 1537 C C . ILE A 1 184 ? 17.954 -1.269 -23.100 1.00 94.56 184 ILE A C 1
ATOM 1539 O O . ILE A 1 184 ? 18.176 -1.535 -21.919 1.00 94.56 184 ILE A O 1
ATOM 1543 N N . PHE A 1 185 ? 16.724 -1.368 -23.615 1.00 95.06 185 PHE A N 1
ATOM 1544 C CA . PHE A 1 185 ? 15.572 -1.728 -22.783 1.00 95.06 185 PHE A CA 1
ATOM 1545 C C . PHE A 1 185 ? 15.689 -3.136 -22.195 1.00 95.06 185 PHE A C 1
ATOM 1547 O O . PHE A 1 185 ? 15.202 -3.357 -21.085 1.00 95.06 185 PHE A O 1
ATOM 1554 N N . LEU A 1 186 ? 16.344 -4.064 -22.898 1.00 94.06 186 LEU A N 1
ATOM 1555 C CA . LEU A 1 186 ? 16.598 -5.420 -22.422 1.00 94.06 186 LEU A CA 1
ATOM 1556 C C . LEU A 1 186 ? 17.563 -5.399 -21.230 1.00 94.06 186 LEU A C 1
ATOM 1558 O O . LEU A 1 186 ? 17.285 -6.028 -20.214 1.00 94.06 186 LEU A O 1
ATOM 1562 N N . PHE A 1 187 ? 18.649 -4.622 -21.308 1.00 92.81 187 PHE A N 1
ATOM 1563 C CA . PHE A 1 187 ? 19.612 -4.482 -20.211 1.00 92.81 187 PHE A CA 1
ATOM 1564 C C . PHE A 1 187 ? 19.082 -3.676 -19.020 1.00 92.81 187 PHE A C 1
ATOM 1566 O O . PHE A 1 187 ? 19.542 -3.872 -17.897 1.00 92.81 187 PHE A O 1
ATOM 1573 N N . LEU A 1 188 ? 18.098 -2.797 -19.228 1.00 94.06 188 LEU A N 1
ATOM 1574 C CA . LEU A 1 188 ? 17.406 -2.094 -18.142 1.00 94.06 188 LEU A CA 1
ATOM 1575 C C . LEU A 1 188 ? 16.356 -2.965 -17.434 1.00 94.06 188 LEU A C 1
ATOM 1577 O O . LEU A 1 188 ? 15.916 -2.624 -16.335 1.00 94.06 188 LEU A O 1
ATOM 1581 N N . LEU A 1 189 ? 15.909 -4.059 -18.060 1.00 94.12 189 LEU A N 1
ATOM 1582 C CA . LEU A 1 189 ? 14.792 -4.871 -17.568 1.00 94.12 189 LEU A CA 1
ATOM 1583 C C . LEU A 1 189 ? 15.042 -5.481 -16.180 1.00 94.12 189 LEU A C 1
ATOM 1585 O O . LEU A 1 189 ? 14.132 -5.392 -15.353 1.00 94.12 189 LEU A O 1
ATOM 1589 N N . PRO A 1 190 ? 16.231 -6.038 -15.865 1.00 92.81 190 PRO A N 1
ATOM 1590 C CA . PRO A 1 190 ? 16.501 -6.581 -14.535 1.00 92.81 190 PRO A CA 1
ATOM 1591 C C . PRO A 1 190 ? 16.333 -5.537 -13.426 1.00 92.81 190 PRO A C 1
ATOM 1593 O O . PRO A 1 190 ? 15.742 -5.840 -12.392 1.00 92.81 190 PRO A O 1
ATOM 1596 N N . SER A 1 191 ? 16.775 -4.294 -13.656 1.00 93.44 191 SER A N 1
ATOM 1597 C CA . SER A 1 191 ? 16.621 -3.208 -12.682 1.00 93.44 191 SER A CA 1
ATOM 1598 C C . SER A 1 191 ? 15.149 -2.929 -12.391 1.00 93.44 191 SER A C 1
ATOM 1600 O O . SER A 1 191 ? 14.733 -2.939 -11.236 1.00 93.44 191 SER A O 1
ATOM 1602 N N . VAL A 1 192 ? 14.332 -2.729 -13.428 1.00 95.19 192 VAL A N 1
ATOM 1603 C CA . VAL A 1 192 ? 12.901 -2.432 -13.250 1.00 95.19 192 VAL A CA 1
ATOM 1604 C C . VAL A 1 192 ? 12.154 -3.617 -12.641 1.00 95.19 192 VAL A C 1
ATOM 1606 O O . VAL A 1 192 ? 11.283 -3.421 -11.793 1.00 95.19 192 VAL A O 1
ATOM 1609 N N . PHE A 1 193 ? 12.516 -4.843 -13.025 1.00 95.12 193 PHE A N 1
ATOM 1610 C CA . PHE A 1 193 ? 11.946 -6.055 -12.449 1.00 95.12 193 PHE A CA 1
ATOM 1611 C C . PHE A 1 193 ? 12.194 -6.146 -10.939 1.00 95.12 193 PHE A C 1
ATOM 1613 O O . PHE A 1 193 ? 11.256 -6.432 -10.200 1.00 95.12 193 PHE A O 1
ATOM 1620 N N . MET A 1 194 ? 13.409 -5.848 -10.464 1.00 94.62 194 MET A N 1
ATOM 1621 C CA . MET A 1 194 ? 13.726 -5.884 -9.030 1.00 94.62 194 MET A CA 1
ATOM 1622 C C . MET A 1 194 ? 12.883 -4.889 -8.224 1.00 94.62 194 MET A C 1
ATOM 1624 O O . MET A 1 194 ? 12.306 -5.260 -7.203 1.00 94.62 194 MET A O 1
ATOM 1628 N N . TYR A 1 195 ? 12.730 -3.655 -8.716 1.00 94.81 195 TYR A N 1
ATOM 1629 C CA . TYR A 1 195 ? 11.848 -2.661 -8.094 1.00 94.81 195 TYR A CA 1
ATOM 1630 C C . TYR A 1 195 ? 10.386 -3.131 -8.067 1.00 94.81 195 TYR A C 1
ATOM 1632 O O . TYR A 1 195 ? 9.708 -3.011 -7.046 1.00 94.81 195 TYR A O 1
ATOM 1640 N N . TYR A 1 196 ? 9.898 -3.707 -9.169 1.00 97.00 196 TYR A N 1
ATOM 1641 C CA . TYR A 1 196 ? 8.552 -4.275 -9.235 1.00 97.00 196 TYR A CA 1
ATOM 1642 C C . TYR A 1 196 ? 8.350 -5.429 -8.247 1.00 97.00 196 TYR A C 1
ATOM 1644 O O . TYR A 1 196 ? 7.342 -5.448 -7.540 1.00 97.00 196 TYR A O 1
ATOM 1652 N N . ALA A 1 197 ? 9.300 -6.360 -8.160 1.00 96.50 197 ALA A N 1
ATOM 1653 C CA . ALA A 1 197 ? 9.224 -7.511 -7.269 1.00 96.50 197 ALA A CA 1
ATOM 1654 C C . ALA A 1 197 ? 9.181 -7.089 -5.792 1.00 96.50 197 ALA A C 1
ATOM 1656 O O . ALA A 1 197 ? 8.316 -7.554 -5.049 1.00 96.50 197 ALA A O 1
ATOM 1657 N N . VAL A 1 198 ? 10.055 -6.162 -5.385 1.00 96.06 198 VAL A N 1
ATOM 1658 C CA . VAL A 1 198 ? 10.122 -5.642 -4.011 1.00 96.06 198 VAL A CA 1
ATOM 1659 C C . VAL A 1 198 ? 8.845 -4.897 -3.624 1.00 96.06 198 VAL A C 1
ATOM 1661 O O . VAL A 1 198 ? 8.242 -5.193 -2.598 1.00 96.06 198 VAL A O 1
ATOM 1664 N N . PHE A 1 199 ? 8.376 -3.947 -4.436 1.00 96.69 199 PHE A N 1
ATOM 1665 C CA . PHE A 1 199 ? 7.171 -3.199 -4.064 1.00 96.69 199 PHE A CA 1
ATOM 1666 C C . PHE A 1 199 ? 5.898 -4.044 -4.151 1.00 96.69 199 PHE A C 1
ATOM 1668 O O . PHE A 1 199 ? 4.969 -3.834 -3.372 1.00 96.69 199 PHE A O 1
ATOM 1675 N N . THR A 1 200 ? 5.867 -5.048 -5.032 1.00 97.50 200 THR A N 1
ATOM 1676 C CA . THR A 1 200 ? 4.789 -6.042 -5.042 1.00 97.50 200 THR A CA 1
ATOM 1677 C C . THR A 1 200 ? 4.805 -6.882 -3.771 1.00 97.50 200 THR A C 1
ATOM 1679 O O . THR A 1 200 ? 3.744 -7.070 -3.182 1.00 97.50 200 THR A O 1
ATOM 1682 N N . SER A 1 201 ? 5.967 -7.350 -3.300 1.00 97.19 201 SER A N 1
ATOM 1683 C CA . SER A 1 201 ? 6.031 -8.156 -2.076 1.00 97.19 201 SER A CA 1
ATOM 1684 C C . SER A 1 201 ? 5.562 -7.360 -0.855 1.00 97.19 201 SER A C 1
ATOM 1686 O O . SER A 1 201 ? 4.674 -7.822 -0.137 1.00 97.19 201 SER A O 1
ATOM 1688 N N . ILE A 1 202 ? 6.038 -6.122 -0.689 1.00 96.38 202 ILE A N 1
ATOM 1689 C CA . ILE A 1 202 ? 5.596 -5.217 0.384 1.00 96.38 202 ILE A CA 1
ATOM 1690 C C . ILE A 1 202 ? 4.075 -5.030 0.336 1.00 96.38 202 ILE A C 1
ATOM 1692 O O . ILE A 1 202 ? 3.390 -5.253 1.333 1.00 96.38 202 ILE A O 1
ATOM 1696 N N . TRP A 1 203 ? 3.526 -4.702 -0.835 1.00 97.00 203 TRP A N 1
ATOM 1697 C CA . TRP A 1 203 ? 2.087 -4.501 -0.992 1.00 97.00 203 TRP A CA 1
ATOM 1698 C C . TRP A 1 203 ? 1.270 -5.770 -0.710 1.00 97.00 203 TRP A C 1
ATOM 1700 O O . TRP A 1 203 ? 0.229 -5.707 -0.053 1.00 97.00 203 TRP A O 1
ATOM 1710 N N . THR A 1 204 ? 1.742 -6.942 -1.147 1.00 96.69 204 THR A N 1
ATOM 1711 C CA . THR A 1 204 ? 1.061 -8.212 -0.852 1.00 96.69 204 THR A CA 1
ATOM 1712 C C . THR A 1 204 ? 1.018 -8.510 0.643 1.00 96.69 204 THR A C 1
ATOM 1714 O O . THR A 1 204 ? -0.015 -8.975 1.125 1.00 96.69 204 THR A O 1
ATOM 1717 N N . ILE A 1 205 ? 2.079 -8.179 1.387 1.00 96.25 205 ILE A N 1
ATOM 1718 C CA . ILE A 1 205 ? 2.115 -8.308 2.848 1.00 96.25 205 ILE A CA 1
ATOM 1719 C C . ILE A 1 205 ? 1.086 -7.365 3.481 1.00 96.25 205 ILE A C 1
ATOM 1721 O O . ILE A 1 205 ? 0.304 -7.806 4.318 1.00 96.25 205 ILE A O 1
ATOM 1725 N N . THR A 1 206 ? 1.004 -6.107 3.039 1.00 95.00 206 THR A N 1
ATOM 1726 C CA . THR A 1 206 ? -0.007 -5.151 3.526 1.00 95.00 206 THR A CA 1
ATOM 1727 C C . THR A 1 206 ? -1.442 -5.616 3.255 1.00 95.00 206 THR A C 1
ATOM 1729 O O . THR A 1 206 ? -2.315 -5.496 4.112 1.00 95.00 206 THR A O 1
ATOM 1732 N N . ILE A 1 207 ? -1.721 -6.182 2.076 1.00 96.62 207 ILE A N 1
ATOM 1733 C CA . ILE A 1 207 ? -3.046 -6.754 1.798 1.00 96.62 207 ILE A CA 1
ATOM 1734 C C . ILE A 1 207 ? -3.314 -7.949 2.714 1.00 96.62 207 ILE A C 1
ATOM 1736 O O . ILE A 1 207 ? -4.432 -8.098 3.212 1.00 96.62 207 ILE A O 1
ATOM 1740 N N . LEU A 1 208 ? -2.316 -8.813 2.915 1.00 96.88 208 LEU A N 1
ATOM 1741 C CA . LEU A 1 208 ? -2.454 -9.999 3.748 1.00 96.88 208 LEU A CA 1
ATOM 1742 C C . LEU A 1 208 ? -2.783 -9.619 5.193 1.00 96.88 208 LEU A C 1
ATOM 1744 O O . LEU A 1 208 ? -3.716 -10.188 5.750 1.00 96.88 208 LEU A O 1
ATOM 1748 N N . THR A 1 209 ? -2.103 -8.628 5.777 1.00 93.94 209 THR A N 1
ATOM 1749 C CA . THR A 1 209 ? -2.385 -8.180 7.151 1.00 93.94 209 THR A CA 1
ATOM 1750 C C . THR A 1 209 ? -3.818 -7.670 7.298 1.00 93.94 209 THR A C 1
ATOM 1752 O O . THR A 1 209 ? -4.531 -8.107 8.200 1.00 93.94 209 THR A O 1
ATOM 1755 N N . VAL A 1 210 ? -4.296 -6.829 6.376 1.00 95.69 210 VAL A N 1
ATOM 1756 C CA . VAL A 1 210 ? -5.683 -6.332 6.409 1.00 95.69 210 VAL A CA 1
ATOM 1757 C C . VAL A 1 210 ? -6.690 -7.472 6.223 1.00 95.69 210 VAL A C 1
ATOM 1759 O O . VAL A 1 210 ? -7.694 -7.532 6.932 1.00 95.69 210 VAL A O 1
ATOM 1762 N N . LYS A 1 211 ? -6.423 -8.414 5.310 1.00 95.75 211 LYS A N 1
ATOM 1763 C CA . LYS A 1 211 ? -7.287 -9.588 5.110 1.00 95.75 211 LYS A CA 1
ATOM 1764 C C . LYS A 1 211 ? -7.323 -10.502 6.331 1.00 95.75 211 LYS A C 1
ATOM 1766 O O . LYS A 1 211 ? -8.386 -11.033 6.635 1.00 95.75 211 LYS A O 1
ATOM 1771 N N . LEU A 1 212 ? -6.207 -10.670 7.040 1.00 96.00 212 LEU A N 1
ATOM 1772 C CA . LEU A 1 212 ? -6.161 -11.445 8.280 1.00 96.00 212 LEU A CA 1
ATOM 1773 C C . LEU A 1 212 ? -7.049 -10.810 9.356 1.00 96.00 212 LEU A C 1
ATOM 1775 O O . LEU A 1 212 ? -7.853 -11.516 9.956 1.00 96.00 212 LEU A O 1
ATOM 1779 N N . ILE A 1 213 ? -6.993 -9.486 9.535 1.00 94.69 213 ILE A N 1
ATOM 1780 C CA . ILE A 1 213 ? -7.874 -8.769 10.476 1.00 94.69 213 ILE A CA 1
ATOM 1781 C C . ILE A 1 213 ? -9.351 -8.974 10.101 1.00 94.69 213 ILE A C 1
ATOM 1783 O O . ILE A 1 213 ? -10.181 -9.288 10.956 1.00 94.69 213 ILE A O 1
ATOM 1787 N N . GLN A 1 214 ? -9.685 -8.862 8.814 1.00 94.31 214 GLN A N 1
ATOM 1788 C CA . GLN A 1 214 ? -11.047 -9.102 8.324 1.00 94.31 214 GLN A CA 1
ATOM 1789 C C . GLN A 1 214 ? -11.494 -10.556 8.519 1.00 94.31 214 GLN A C 1
ATOM 1791 O O . GLN A 1 214 ? -12.641 -10.797 8.886 1.00 94.31 214 GLN A O 1
ATOM 1796 N N . SER A 1 215 ? -10.595 -11.521 8.324 1.00 92.62 215 SER A N 1
ATOM 1797 C CA . SER A 1 215 ? -10.871 -12.939 8.556 1.00 92.62 215 SER A CA 1
ATOM 1798 C C . SER A 1 215 ? -11.123 -13.229 10.035 1.00 92.62 215 SER A C 1
ATOM 1800 O O . SER A 1 215 ? -12.045 -13.974 10.354 1.00 92.62 215 SER A O 1
ATOM 1802 N N . VAL A 1 216 ? -10.349 -12.621 10.941 1.00 90.38 216 VAL A N 1
ATOM 1803 C CA . VAL A 1 216 ? -10.586 -12.716 12.391 1.00 90.38 216 VAL A CA 1
ATOM 1804 C C . VAL A 1 216 ? -11.956 -12.140 12.738 1.00 90.38 216 VAL A C 1
ATOM 1806 O O . VAL A 1 216 ? -12.707 -12.762 13.482 1.00 90.38 216 VAL A O 1
ATOM 1809 N N . ASN A 1 217 ? -12.331 -11.003 12.149 1.00 91.25 217 ASN A N 1
ATOM 1810 C CA . ASN A 1 217 ? -13.655 -10.420 12.351 1.00 91.25 217 ASN A CA 1
ATOM 1811 C C . ASN A 1 217 ? -14.787 -11.355 11.885 1.00 91.25 217 ASN A C 1
ATOM 1813 O O . ASN A 1 217 ? -15.763 -11.565 12.601 1.00 91.25 217 ASN A O 1
ATOM 1817 N N . GLN A 1 218 ? -14.643 -11.970 10.709 1.00 87.81 218 GLN A N 1
ATOM 1818 C CA . GLN A 1 218 ? -15.613 -12.951 10.212 1.00 87.81 218 GLN A CA 1
ATOM 1819 C C . GLN A 1 218 ? -15.715 -14.174 11.125 1.00 87.81 218 GLN A C 1
ATOM 1821 O O . GLN A 1 218 ? -16.817 -14.656 11.372 1.00 87.81 218 GLN A O 1
ATOM 1826 N N . PHE A 1 219 ? -14.589 -14.642 11.663 1.00 85.69 219 PHE A N 1
ATOM 1827 C CA . PHE A 1 219 ? -14.568 -15.746 12.615 1.00 85.69 219 PHE A CA 1
ATOM 1828 C C . PHE A 1 219 ? -15.282 -15.390 13.927 1.00 85.69 219 PHE A C 1
ATOM 1830 O O . PHE A 1 219 ? -16.099 -16.172 14.406 1.00 85.69 219 PHE A O 1
ATOM 1837 N N . LEU A 1 220 ? -15.051 -14.188 14.473 1.00 81.69 220 LEU A N 1
ATOM 1838 C CA . LEU A 1 220 ? -15.746 -13.700 15.672 1.00 81.69 220 LEU A CA 1
ATOM 1839 C C . LEU A 1 220 ? -17.271 -13.693 15.493 1.00 81.69 220 LEU A C 1
ATOM 1841 O O . LEU A 1 220 ? -18.003 -14.042 16.416 1.00 81.69 220 LEU A O 1
ATOM 1845 N N . LEU A 1 221 ? -17.751 -13.347 14.296 1.00 81.06 221 LEU A N 1
ATOM 1846 C CA . LEU A 1 221 ? -19.179 -13.336 13.969 1.00 81.06 221 LEU A CA 1
ATOM 1847 C C . LEU A 1 221 ? -19.796 -14.731 13.814 1.00 81.06 221 LEU A C 1
ATOM 1849 O O . LEU A 1 221 ? -21.017 -14.837 13.808 1.00 81.06 221 LEU A O 1
ATOM 1853 N N . GLN A 1 222 ? -18.991 -15.786 13.688 1.00 81.25 222 GLN A N 1
ATOM 1854 C CA . GLN A 1 222 ? -19.469 -17.162 13.537 1.00 81.25 222 GLN A CA 1
ATOM 1855 C C . GLN A 1 222 ? -19.536 -17.927 14.868 1.00 81.25 222 GLN A C 1
ATOM 1857 O O . GLN A 1 222 ? -20.057 -19.042 14.893 1.00 81.25 222 GLN A O 1
ATOM 1862 N N . ILE A 1 223 ? -19.059 -17.353 15.983 1.00 75.88 223 ILE A N 1
ATOM 1863 C CA . ILE A 1 223 ? -19.062 -18.024 17.293 1.00 75.88 223 ILE A CA 1
ATOM 1864 C C . ILE A 1 223 ? -20.517 -18.223 17.768 1.00 75.88 223 ILE A C 1
ATOM 1866 O O . ILE A 1 223 ? -21.229 -17.235 17.974 1.00 75.88 223 ILE A O 1
ATOM 1870 N N . PRO A 1 224 ? -20.986 -19.470 17.984 1.00 76.06 224 PRO A N 1
ATOM 1871 C CA . PRO A 1 224 ? -22.386 -19.776 18.292 1.00 76.06 224 PRO A CA 1
ATOM 1872 C C . PRO A 1 224 ? -22.727 -19.525 19.774 1.00 76.06 224 PRO A C 1
ATOM 1874 O O . PRO A 1 224 ? -23.166 -20.410 20.506 1.00 76.06 224 PRO A O 1
ATOM 1877 N N . ILE A 1 225 ? -22.541 -18.287 20.241 1.00 72.50 225 ILE A N 1
ATOM 1878 C CA . ILE A 1 225 ? -22.734 -17.891 21.650 1.00 72.50 225 ILE A CA 1
ATOM 1879 C C . ILE A 1 225 ? -24.176 -18.137 22.110 1.00 72.50 225 ILE A C 1
ATOM 1881 O O . ILE A 1 225 ? -24.415 -18.569 23.235 1.00 72.50 225 ILE A O 1
ATOM 1885 N N . TYR A 1 226 ? -25.147 -17.896 21.231 1.00 72.19 226 TYR A N 1
ATOM 1886 C CA . TYR A 1 226 ? -26.560 -18.101 21.541 1.00 72.19 226 TYR A CA 1
ATOM 1887 C C . TYR A 1 226 ? -26.927 -19.578 21.703 1.00 72.19 226 TYR A C 1
ATOM 1889 O O . TYR A 1 226 ? -27.694 -19.921 22.599 1.00 72.19 226 TYR A O 1
ATOM 1897 N N . GLU A 1 227 ? -26.352 -20.462 20.889 1.00 76.06 227 GLU A N 1
ATOM 1898 C CA . GLU A 1 227 ? -26.564 -21.907 21.017 1.00 76.06 227 GLU A CA 1
ATOM 1899 C C . GLU A 1 227 ? -25.934 -22.426 22.310 1.00 76.06 227 GLU A C 1
ATOM 1901 O O . GLU A 1 227 ? -26.560 -23.191 23.040 1.00 76.06 227 GLU A O 1
ATOM 1906 N N . PHE A 1 228 ? -24.743 -21.927 22.655 1.00 76.94 228 PHE A N 1
ATOM 1907 C CA . PHE A 1 228 ? -24.098 -22.235 23.928 1.00 76.94 228 PHE A CA 1
ATOM 1908 C C . PHE A 1 228 ? -24.927 -21.759 25.132 1.00 76.94 228 PHE A C 1
ATOM 1910 O O . PHE A 1 228 ? -25.062 -22.484 26.116 1.00 76.94 228 PHE A O 1
ATOM 1917 N N . TYR A 1 229 ? -25.528 -20.568 25.051 1.00 79.44 229 TYR A N 1
ATOM 1918 C CA . TYR A 1 229 ? -26.425 -20.043 26.085 1.00 79.44 229 TYR A CA 1
ATOM 1919 C C . TYR A 1 229 ? -27.707 -20.877 26.232 1.00 79.44 229 TYR A C 1
ATOM 1921 O O . TYR A 1 229 ? -28.119 -21.215 27.343 1.00 79.44 229 TYR A O 1
ATOM 1929 N N . LEU A 1 230 ? -28.346 -21.241 25.118 1.00 78.12 230 LEU A N 1
ATOM 1930 C CA . LEU A 1 230 ? -29.534 -22.097 25.134 1.00 78.12 230 LEU A CA 1
ATOM 1931 C C . LEU A 1 230 ? -29.222 -23.502 25.678 1.00 78.12 230 LEU A C 1
ATOM 1933 O O . LEU A 1 230 ? -30.078 -24.102 26.331 1.00 78.12 230 LEU A O 1
ATOM 1937 N N . TRP A 1 231 ? -28.010 -24.009 25.429 1.00 80.00 231 TRP A N 1
ATOM 1938 C CA . TRP A 1 231 ? -27.522 -25.279 25.964 1.00 80.00 231 TRP A CA 1
ATOM 1939 C C . TRP A 1 231 ? -27.265 -25.196 27.470 1.00 80.00 231 TRP A C 1
ATOM 1941 O O . TRP A 1 231 ? -27.740 -26.052 28.215 1.00 80.00 231 TRP A O 1
ATOM 1951 N N . SER A 1 232 ? -26.582 -24.147 27.940 1.00 84.19 232 SER A N 1
ATOM 1952 C CA . SER A 1 232 ? -26.244 -23.985 29.362 1.00 84.19 232 SER A CA 1
ATOM 1953 C C . SER A 1 232 ? -27.473 -23.759 30.243 1.00 84.19 232 SER A C 1
ATOM 1955 O O . SER A 1 232 ? -27.519 -24.230 31.376 1.00 84.19 232 SER A O 1
ATOM 1957 N N . THR A 1 233 ? -28.498 -23.094 29.709 1.00 86.38 233 THR A N 1
ATOM 1958 C CA . THR A 1 233 ? -29.785 -22.889 30.389 1.00 86.38 233 THR A CA 1
ATOM 1959 C C . THR A 1 233 ? -30.713 -24.104 30.308 1.00 86.38 233 THR A C 1
ATOM 1961 O O . THR A 1 233 ? -31.814 -24.068 30.854 1.00 86.38 233 THR A O 1
ATOM 1964 N N . GLY A 1 234 ? -30.294 -25.189 29.641 1.00 76.38 234 GLY A N 1
ATOM 1965 C CA . GLY A 1 234 ? -31.090 -26.408 29.488 1.00 76.38 234 GLY A CA 1
ATOM 1966 C C . GLY A 1 234 ? -32.397 -26.189 28.725 1.00 76.38 234 GLY A C 1
ATOM 1967 O O . GLY A 1 234 ? -33.344 -26.959 28.893 1.00 76.38 234 GLY A O 1
ATOM 1968 N N . SER A 1 235 ? -32.481 -25.127 27.917 1.00 71.69 235 SER A N 1
ATOM 1969 C CA . SER A 1 235 ? -33.725 -24.754 27.252 1.00 71.69 235 SER A CA 1
ATOM 1970 C C . SER A 1 235 ? -34.149 -25.832 26.245 1.00 71.69 235 SER A C 1
ATOM 1972 O O . SER A 1 235 ? -33.355 -26.314 25.432 1.00 71.69 235 SER A O 1
ATOM 1974 N N . GLY A 1 236 ? -35.435 -26.199 26.266 1.00 64.75 236 GLY A N 1
ATOM 1975 C CA . GLY A 1 236 ? -36.011 -27.187 25.345 1.00 64.75 236 GLY A CA 1
ATOM 1976 C C . GLY A 1 236 ? -35.981 -26.764 23.872 1.00 64.75 236 GLY A C 1
ATOM 1977 O O . GLY A 1 236 ? -36.264 -27.577 23.009 1.00 64.75 236 GLY A O 1
ATOM 1978 N N . VAL A 1 237 ? -35.584 -25.524 23.567 1.00 64.44 237 VAL A N 1
ATOM 1979 C CA . VAL A 1 237 ? -35.514 -24.979 22.201 1.00 64.44 237 VAL A CA 1
ATOM 1980 C C . VAL A 1 237 ? -34.475 -25.709 21.335 1.00 64.44 237 VAL A C 1
ATOM 1982 O O . VAL A 1 237 ? -34.632 -25.761 20.119 1.00 64.44 237 VAL A O 1
ATOM 1985 N N . ILE A 1 238 ? -33.434 -26.303 21.938 1.00 58.72 238 ILE A N 1
ATOM 1986 C CA . ILE A 1 238 ? -32.447 -27.137 21.218 1.00 58.72 238 ILE A CA 1
ATOM 1987 C C . ILE A 1 238 ? -32.918 -28.598 21.104 1.00 58.72 238 ILE A C 1
ATOM 1989 O O . ILE A 1 238 ? -32.591 -29.290 20.141 1.00 58.72 238 ILE A O 1
ATOM 1993 N N . ARG A 1 239 ? -33.704 -29.082 22.074 1.00 53.97 239 ARG A N 1
ATOM 1994 C CA . ARG A 1 239 ? -34.312 -30.420 22.054 1.00 53.97 239 ARG A CA 1
ATOM 1995 C C . ARG A 1 239 ? -35.593 -30.358 21.227 1.00 53.97 239 ARG A C 1
ATOM 1997 O O . ARG A 1 239 ? -36.675 -30.257 21.787 1.00 53.97 239 ARG A O 1
ATOM 2004 N N . GLY A 1 240 ? -35.455 -30.367 19.904 1.00 52.25 240 GLY A N 1
ATOM 2005 C CA . GLY A 1 240 ? -36.596 -30.362 18.993 1.00 52.25 240 GLY A CA 1
ATOM 2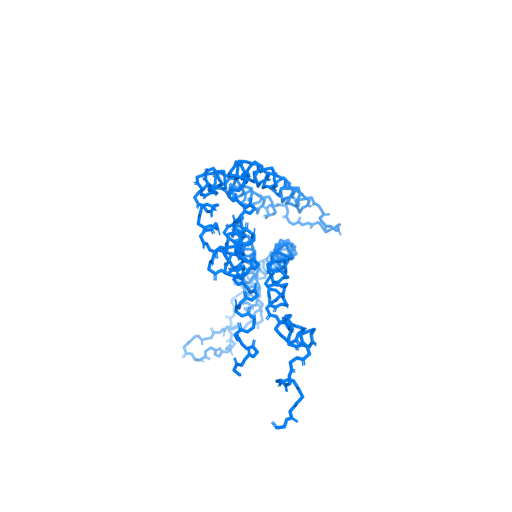006 C C . GLY A 1 240 ? -37.648 -31.413 19.370 1.00 52.25 240 GLY A C 1
ATOM 2007 O O . GLY A 1 240 ? -37.378 -32.609 19.282 1.00 52.25 240 GLY A O 1
ATOM 2008 N N . ASN A 1 241 ? -38.822 -30.926 19.773 1.00 35.59 241 ASN A N 1
ATOM 2009 C CA . ASN A 1 241 ? -40.113 -31.481 19.380 1.00 35.59 241 ASN A CA 1
ATOM 2010 C C . ASN A 1 241 ? -40.700 -30.543 18.326 1.00 35.59 241 ASN A C 1
ATOM 2012 O O . ASN A 1 241 ? -40.570 -29.310 18.522 1.00 35.59 241 ASN A O 1
#

Sequence (241 aa):
RHANIGYLLANILIGFLCSFILYRNFDLYQLISNEILIQTENLTTWIKSIIEWLMHAPAGLKLNQPLVDFLARFYFYHIYLWSGYLEVLVVTVVPYFYKILFILCMLGISLAIGAICDFIRLLTIHLYCFYIYAARLFNWQIRLLIILFRLFCGKKQNPLRNNRLDSHLCDIDQLFIVTLSFTIFLFLLPSVFMYYAVFTSIWTITILTVKLIQSVNQFLLQIPIYEFYLWSTGSGVIRGN

Secondary structure (DSSP, 8-state):
-HHHHHHHHHHHHHHHHHHHHHHHTTTHHHHHHHHHHHHHHHHHHHHHHHHHHHHH-GGG----HHHHHHHHHHHHHHHHHHHHHHHHHHHHHHHHHHHHHHHHHHH-HHHHHHHHHHHHHHHHHHHHHHHHHHHHHHHHHHHHHHHHHHHHTTEEEEGGGTTEEEE----HHHHHHHHHHHHHHHHHHHHHHHHHHHHHHHHHHHHHHHHHHHHHHHHHHH--HHHHHHHHTT-TTTS--